Protein AF-A0AAW6BDX5-F1 (afdb_monomer)

Radius of gyration: 19.83 Å; Cα contacts (8 Å, |Δi|>4): 271; chains: 1; bounding box: 60×30×50 Å

Mean predicted aligned error: 6.0 Å

Structure (mmCIF, N/CA/C/O backbone):
data_AF-A0AAW6BDX5-F1
#
_entry.id   AF-A0AAW6BDX5-F1
#
loop_
_atom_site.group_PDB
_atom_site.id
_atom_site.type_symbol
_atom_site.label_atom_id
_atom_site.label_alt_id
_atom_site.label_comp_id
_atom_site.label_asym_id
_atom_site.label_entity_id
_atom_site.label_seq_id
_atom_site.pdbx_PDB_ins_code
_atom_site.Cartn_x
_atom_site.Cartn_y
_atom_site.Cartn_z
_atom_site.occupancy
_atom_site.B_iso_or_equiv
_atom_site.auth_seq_id
_atom_site.auth_comp_id
_atom_site.auth_asym_id
_atom_site.auth_atom_id
_atom_site.pdbx_PDB_model_num
ATOM 1 N N . MET A 1 1 ? -23.153 -14.138 -20.247 1.00 48.72 1 MET A N 1
ATOM 2 C CA . MET A 1 1 ? -23.435 -12.698 -20.048 1.00 48.72 1 MET A CA 1
ATOM 3 C C . MET A 1 1 ? -24.369 -12.252 -21.156 1.00 48.72 1 MET A C 1
ATOM 5 O O . MET A 1 1 ? -24.073 -12.546 -22.305 1.00 48.72 1 MET A O 1
ATOM 9 N N . SER A 1 2 ? -25.511 -11.650 -20.829 1.00 41.78 2 SER A N 1
ATOM 10 C CA . SER A 1 2 ? -26.485 -11.189 -21.824 1.00 41.78 2 SER A CA 1
ATOM 11 C C . SER A 1 2 ? -25.976 -9.936 -22.554 1.00 41.78 2 SER A C 1
ATOM 13 O O . SER A 1 2 ? -25.232 -9.142 -21.991 1.00 41.78 2 SER A O 1
ATOM 15 N N . GLU A 1 3 ? -26.382 -9.732 -23.804 1.00 43.81 3 GLU A N 1
ATOM 16 C CA . GLU A 1 3 ? -26.033 -8.558 -24.631 1.00 43.81 3 GLU A CA 1
ATOM 17 C C . GLU A 1 3 ? -26.153 -7.166 -23.945 1.00 43.81 3 GLU A C 1
ATOM 19 O O . GLU A 1 3 ? -25.296 -6.310 -24.189 1.00 43.81 3 GLU A O 1
ATOM 24 N N . PRO A 1 4 ? -27.140 -6.908 -23.056 1.00 53.09 4 PRO A N 1
ATOM 25 C CA . PRO A 1 4 ? -27.270 -5.630 -22.344 1.00 53.09 4 PRO A CA 1
ATOM 26 C C . PRO A 1 4 ? -26.100 -5.324 -21.401 1.00 53.09 4 PRO A C 1
ATOM 28 O O . PRO A 1 4 ? -25.733 -4.165 -21.217 1.00 53.09 4 PRO A O 1
ATOM 31 N N . VAL A 1 5 ? -25.481 -6.363 -20.837 1.00 51.34 5 VAL A N 1
ATOM 32 C CA . VAL A 1 5 ? -24.336 -6.276 -19.918 1.00 51.34 5 VAL A CA 1
ATOM 33 C C . VAL A 1 5 ? -23.164 -5.663 -20.694 1.00 51.34 5 VAL A C 1
ATOM 35 O O . VAL A 1 5 ? -22.700 -4.579 -20.355 1.00 51.34 5 VAL A O 1
ATOM 38 N N . PHE A 1 6 ? -22.782 -6.244 -21.835 1.00 53.84 6 PHE A N 1
ATOM 39 C CA . PHE A 1 6 ? -21.641 -5.789 -22.646 1.00 53.84 6 PHE A CA 1
ATOM 40 C C . PHE A 1 6 ? -21.744 -4.334 -23.143 1.00 53.84 6 PHE A C 1
ATOM 42 O O . PHE A 1 6 ? -20.757 -3.599 -23.090 1.00 53.84 6 PHE A O 1
ATOM 49 N N . LYS A 1 7 ? -22.931 -3.888 -23.585 1.00 51.16 7 LYS A N 1
ATOM 50 C CA . LYS A 1 7 ? -23.149 -2.489 -24.011 1.00 51.16 7 LYS A CA 1
ATOM 51 C C . LYS A 1 7 ? -23.062 -1.493 -22.853 1.00 51.16 7 LYS A C 1
ATOM 53 O O . LYS A 1 7 ? -22.648 -0.358 -23.073 1.00 51.16 7 LYS A O 1
ATOM 58 N N . THR A 1 8 ? -23.401 -1.921 -21.639 1.00 53.00 8 THR A N 1
ATOM 59 C CA . THR A 1 8 ? -23.225 -1.116 -20.421 1.00 53.00 8 THR A CA 1
ATOM 60 C C . THR A 1 8 ? -21.744 -1.039 -20.024 1.00 53.00 8 THR A C 1
ATOM 62 O O . THR A 1 8 ? -21.273 0.014 -19.612 1.00 53.00 8 THR A O 1
ATOM 65 N N . PHE A 1 9 ? -20.972 -2.116 -20.227 1.00 51.59 9 PHE A N 1
ATOM 66 C CA . PHE A 1 9 ? -19.550 -2.180 -19.852 1.00 51.59 9 PHE A CA 1
ATOM 67 C C . PHE A 1 9 ? -18.604 -1.393 -20.760 1.00 51.59 9 PHE A C 1
ATOM 69 O O . PHE A 1 9 ? -17.670 -0.759 -20.265 1.00 51.59 9 PHE A O 1
ATOM 76 N N . PHE A 1 10 ? -18.855 -1.408 -22.071 1.00 52.69 10 PHE A N 1
ATOM 77 C CA . PHE A 1 10 ? -17.963 -0.823 -23.082 1.00 52.69 10 PHE A CA 1
ATOM 78 C C . PHE A 1 10 ? -18.594 0.341 -23.862 1.00 52.69 10 PHE A C 1
ATOM 80 O O . PHE A 1 10 ? -18.025 0.821 -24.842 1.00 52.69 10 PHE A O 1
ATOM 87 N N . GLY A 1 11 ? -19.773 0.811 -23.443 1.00 52.44 11 GLY A N 1
ATOM 88 C CA . GLY A 1 11 ? -20.401 2.006 -23.996 1.00 52.44 11 GLY A CA 1
ATOM 89 C C . GLY A 1 11 ? -19.571 3.259 -23.700 1.00 52.44 11 GLY A C 1
ATOM 90 O O . GLY A 1 11 ? -19.205 3.522 -22.556 1.00 52.44 11 GLY A O 1
ATOM 91 N N . THR A 1 12 ? -19.323 4.072 -24.727 1.00 47.91 12 THR A N 1
ATOM 92 C CA . THR A 1 12 ? -18.447 5.266 -24.754 1.00 47.91 12 THR A CA 1
ATOM 93 C C . THR A 1 12 ? -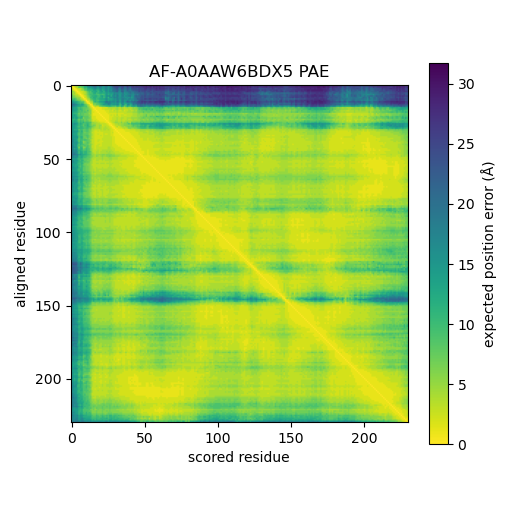18.814 6.405 -23.787 1.00 47.91 12 THR A C 1
ATOM 95 O O . THR A 1 12 ? -18.176 7.455 -23.805 1.00 47.91 12 THR A O 1
ATOM 98 N N . LYS A 1 13 ? -19.830 6.224 -22.934 1.00 51.53 13 LYS A N 1
ATOM 99 C CA . LYS A 1 13 ? -20.240 7.187 -21.901 1.00 51.53 13 LYS A CA 1
ATOM 100 C C . LYS A 1 13 ? -19.636 6.925 -20.520 1.00 51.53 13 LYS A C 1
ATOM 102 O O . LYS A 1 13 ? -19.715 7.816 -19.676 1.00 51.53 13 LYS A O 1
ATOM 107 N N . HIS A 1 14 ? -19.054 5.754 -20.269 1.00 53.81 14 HIS A N 1
ATOM 108 C CA . HIS A 1 14 ? -18.547 5.410 -18.941 1.00 53.81 14 HIS A CA 1
ATOM 109 C C . HIS A 1 14 ? -17.046 5.700 -18.816 1.00 53.81 14 HIS A C 1
ATOM 111 O O . HIS A 1 14 ? -16.234 5.305 -19.650 1.00 53.81 14 HIS A O 1
ATOM 117 N N . ARG A 1 15 ? -16.683 6.433 -17.758 1.00 74.56 15 ARG A N 1
ATOM 118 C CA . ARG A 1 15 ? -15.294 6.689 -17.355 1.00 74.56 15 ARG A CA 1
ATOM 119 C C . ARG A 1 15 ? -14.654 5.356 -16.942 1.00 74.56 15 ARG A C 1
ATOM 121 O O . ARG A 1 15 ? -15.337 4.515 -16.363 1.00 74.56 15 ARG A O 1
ATOM 128 N N . PHE A 1 16 ? -13.355 5.165 -17.203 1.00 79.75 16 PHE A N 1
ATOM 129 C CA . PHE A 1 16 ? -12.638 3.892 -16.979 1.00 79.75 16 PHE A CA 1
ATOM 130 C C . PHE A 1 16 ? -12.944 3.237 -15.616 1.00 79.75 16 PHE A C 1
ATOM 132 O O . PHE A 1 16 ? -13.212 2.038 -15.552 1.00 79.75 16 PHE A O 1
ATOM 139 N N . PHE A 1 17 ? -12.979 4.022 -14.534 1.00 82.00 17 PHE A N 1
ATOM 140 C CA . PHE A 1 17 ? -13.242 3.518 -13.182 1.00 82.00 17 PHE A CA 1
ATOM 141 C C . PHE A 1 17 ? -14.690 3.079 -12.956 1.00 82.00 17 PHE A C 1
ATOM 143 O O . PHE A 1 17 ? -14.910 2.078 -12.280 1.00 82.00 17 PHE A O 1
ATOM 150 N N . ALA A 1 18 ? -15.667 3.763 -13.557 1.00 79.62 18 ALA A N 1
ATOM 151 C CA . ALA A 1 18 ? -17.066 3.347 -13.501 1.00 79.62 18 ALA A CA 1
ATOM 152 C C . ALA A 1 18 ? -17.262 1.995 -14.202 1.00 79.62 18 ALA A C 1
ATOM 154 O O . ALA A 1 18 ? -17.888 1.097 -13.641 1.00 79.62 18 ALA A O 1
ATOM 155 N N . SER A 1 19 ? -16.664 1.819 -15.387 1.00 81.19 19 SER A N 1
ATOM 156 C CA . SER A 1 19 ? -16.684 0.537 -16.106 1.00 81.19 19 SER A CA 1
ATOM 157 C C . SER A 1 19 ? -15.968 -0.569 -15.331 1.00 81.19 19 SER A C 1
ATOM 159 O O . SER A 1 19 ? -16.474 -1.689 -15.256 1.00 81.19 19 SER A O 1
ATOM 161 N N . PHE A 1 20 ? -14.815 -0.269 -14.724 1.00 85.31 20 PHE A N 1
ATOM 162 C CA . PHE A 1 20 ? -14.074 -1.223 -13.896 1.00 85.31 20 PHE A CA 1
ATOM 163 C C . PHE A 1 20 ? -14.897 -1.688 -12.690 1.00 85.31 20 PHE A C 1
ATOM 165 O O . PHE A 1 20 ? -15.097 -2.888 -12.514 1.00 85.31 20 PHE A O 1
ATOM 172 N N . LEU A 1 21 ? -15.434 -0.751 -11.903 1.00 84.44 21 LEU A N 1
ATOM 173 C CA . LEU A 1 21 ? -16.261 -1.058 -10.735 1.00 84.44 21 LEU A CA 1
ATOM 174 C C . LEU A 1 21 ? -17.496 -1.862 -11.122 1.00 84.44 21 LEU A C 1
ATOM 176 O O . LEU A 1 21 ? -17.786 -2.892 -10.514 1.00 84.44 21 LEU A O 1
ATOM 180 N N . ALA A 1 22 ? -18.181 -1.444 -12.185 1.00 82.81 22 ALA A N 1
ATOM 181 C CA . ALA A 1 22 ? -19.334 -2.180 -12.651 1.00 82.81 22 ALA A CA 1
ATOM 182 C C . ALA A 1 22 ? -18.952 -3.612 -13.058 1.00 82.81 22 ALA A C 1
ATOM 184 O O . ALA A 1 22 ? -19.738 -4.532 -12.851 1.00 82.81 22 ALA A O 1
ATOM 185 N N . THR A 1 23 ? -17.766 -3.816 -13.647 1.00 83.38 23 THR A N 1
ATOM 186 C CA . THR A 1 23 ? -17.303 -5.149 -14.066 1.00 83.38 23 THR A CA 1
ATOM 187 C C . THR A 1 23 ? -17.039 -6.020 -12.843 1.00 83.38 23 THR A C 1
ATOM 189 O O . THR A 1 23 ? -17.401 -7.194 -12.831 1.00 83.38 23 THR A O 1
ATOM 192 N N . CYS A 1 24 ? -16.455 -5.443 -11.791 1.00 85.38 24 CYS A N 1
ATOM 193 C CA . CYS A 1 24 ? -16.205 -6.139 -10.534 1.00 85.38 24 CYS A CA 1
ATOM 194 C C . CYS A 1 24 ? -17.495 -6.561 -9.815 1.00 85.38 24 CYS A C 1
ATOM 196 O O . CYS A 1 24 ? -17.519 -7.634 -9.216 1.00 85.38 24 CYS A O 1
ATOM 198 N N . PHE A 1 25 ? -18.549 -5.738 -9.858 1.00 84.75 25 PHE A N 1
ATOM 199 C CA . PHE A 1 25 ? -19.754 -5.941 -9.039 1.00 84.75 25 PHE A CA 1
ATOM 200 C C . PHE A 1 25 ? -21.015 -6.327 -9.820 1.00 84.75 25 PHE A C 1
ATOM 202 O O . PHE A 1 25 ? -22.042 -6.612 -9.211 1.00 84.75 25 PHE A O 1
ATOM 209 N N . GLY A 1 26 ? -20.967 -6.337 -11.152 1.00 80.88 26 GLY A N 1
ATOM 210 C CA . GLY A 1 26 ? -22.114 -6.648 -12.010 1.00 80.88 26 GLY A CA 1
ATOM 211 C C . GLY A 1 26 ? -23.229 -5.595 -11.997 1.00 80.88 26 GLY A C 1
ATOM 212 O O . GLY A 1 26 ? -24.319 -5.868 -12.494 1.00 80.88 26 GLY A O 1
ATOM 213 N N . GLN A 1 27 ? -22.978 -4.407 -11.439 1.00 78.31 27 GLN A N 1
ATOM 214 C CA . GLN A 1 27 ? -23.948 -3.315 -11.315 1.00 78.31 27 GLN A CA 1
ATOM 215 C C . GLN A 1 27 ? -23.261 -1.951 -11.389 1.00 78.31 27 GLN A C 1
ATOM 217 O O . GLN A 1 27 ? -22.091 -1.827 -11.040 1.00 78.31 27 GLN A O 1
ATOM 222 N N . GLN A 1 28 ? -23.986 -0.913 -11.808 1.00 76.88 28 GLN A N 1
ATOM 223 C CA . GLN A 1 28 ? -23.448 0.446 -11.821 1.00 76.88 28 GLN A CA 1
ATOM 224 C C . GLN A 1 28 ? -23.192 0.936 -10.386 1.00 76.88 28 GLN A C 1
ATOM 226 O O . GLN A 1 28 ? -24.069 0.847 -9.529 1.00 76.88 28 GLN A O 1
ATOM 231 N N . CYS A 1 29 ? -21.991 1.454 -10.131 1.0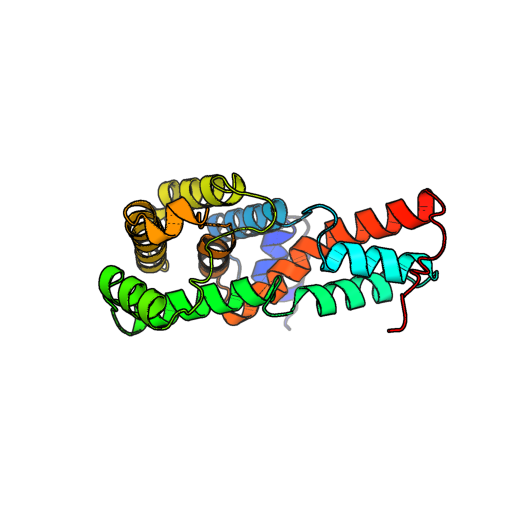0 79.00 29 CYS A N 1
ATOM 232 C CA . CYS A 1 29 ? -21.637 2.064 -8.850 1.00 79.00 29 CYS A CA 1
ATOM 233 C C . CYS A 1 29 ? -21.978 3.559 -8.829 1.00 79.00 29 CYS A C 1
ATOM 235 O O . CYS A 1 29 ? -22.077 4.193 -9.880 1.00 79.00 29 CYS A O 1
ATOM 237 N N . ASP A 1 30 ? -22.151 4.114 -7.626 1.00 84.38 30 ASP A N 1
ATOM 238 C CA . ASP A 1 30 ? -22.379 5.548 -7.446 1.00 84.38 30 ASP A CA 1
ATOM 239 C C . ASP A 1 30 ? -21.114 6.388 -7.716 1.00 84.38 30 ASP A C 1
ATOM 241 O O . ASP A 1 30 ? -19.983 5.896 -7.654 1.00 84.38 30 ASP A O 1
ATOM 245 N N . ASP A 1 31 ? -21.308 7.682 -7.994 1.00 85.75 31 ASP A N 1
ATOM 246 C CA . ASP A 1 31 ? -20.220 8.626 -8.303 1.00 85.75 31 ASP A CA 1
ATOM 247 C C . ASP A 1 31 ? -19.182 8.720 -7.174 1.00 85.75 31 ASP A C 1
ATOM 249 O O . ASP A 1 31 ? -18.005 8.999 -7.401 1.00 85.75 31 ASP A O 1
ATOM 253 N N . VAL A 1 32 ? -19.616 8.474 -5.938 1.00 84.75 32 VAL A N 1
ATOM 254 C CA . VAL A 1 32 ? -18.766 8.530 -4.752 1.00 84.75 32 VAL A CA 1
ATOM 255 C C . VAL A 1 32 ? -17.791 7.348 -4.733 1.00 84.75 32 VAL A C 1
ATOM 257 O O . VAL A 1 32 ? -16.605 7.540 -4.470 1.00 84.75 32 VAL A O 1
ATOM 260 N N . ALA A 1 33 ? -18.248 6.136 -5.050 1.00 85.12 33 ALA A N 1
ATOM 261 C CA . ALA A 1 33 ? -17.403 4.956 -5.204 1.00 85.12 33 ALA A CA 1
ATOM 262 C C . ALA A 1 33 ? -16.377 5.149 -6.328 1.00 85.12 33 ALA A C 1
ATOM 264 O O . ALA A 1 33 ? -15.200 4.829 -6.141 1.00 85.12 33 ALA A O 1
ATOM 265 N N . GLU A 1 34 ? -16.800 5.722 -7.460 1.00 87.06 34 GLU A N 1
ATOM 266 C CA . GLU A 1 34 ? -15.900 6.061 -8.567 1.00 87.06 34 GLU A CA 1
ATOM 267 C C . GLU A 1 34 ? -14.819 7.059 -8.122 1.00 87.06 34 GLU A C 1
ATOM 269 O O . GLU A 1 34 ? -13.627 6.834 -8.346 1.00 87.06 34 GLU A O 1
ATOM 274 N N . GLU A 1 35 ? -15.214 8.138 -7.440 1.00 84.75 35 GLU A N 1
ATOM 275 C CA . GLU A 1 35 ? -14.300 9.162 -6.931 1.00 84.75 35 GLU A CA 1
ATOM 276 C C . GLU A 1 35 ? -13.288 8.580 -5.929 1.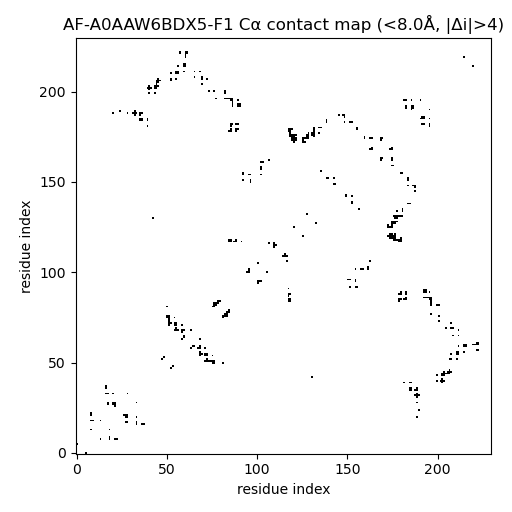00 84.75 35 GLU A C 1
ATOM 278 O O . GLU A 1 35 ? -12.099 8.912 -5.989 1.00 84.75 35 GLU A O 1
ATOM 283 N N . MET A 1 36 ? -13.731 7.702 -5.019 1.00 86.81 36 MET A N 1
ATOM 284 C CA . MET A 1 36 ? -12.852 7.065 -4.030 1.00 86.81 36 MET A CA 1
ATOM 285 C C . MET A 1 36 ? -11.839 6.136 -4.692 1.00 86.81 36 MET A C 1
ATOM 287 O O . MET A 1 36 ? -10.654 6.197 -4.352 1.00 86.81 36 MET A O 1
ATOM 291 N N . LEU A 1 37 ? -12.274 5.322 -5.661 1.00 88.81 37 LEU A N 1
ATOM 292 C CA . LEU A 1 37 ? -11.365 4.459 -6.408 1.00 88.81 37 LEU A CA 1
ATOM 293 C C . LEU A 1 37 ? -10.342 5.293 -7.187 1.00 88.81 37 LEU A C 1
ATOM 295 O O . LEU A 1 37 ? -9.149 5.021 -7.099 1.00 88.81 37 LEU A O 1
ATOM 299 N N . ASN A 1 38 ? -10.779 6.334 -7.899 1.00 88.62 38 ASN A N 1
ATOM 300 C CA . ASN A 1 38 ? -9.878 7.199 -8.661 1.00 88.62 38 ASN A CA 1
ATOM 301 C C . ASN A 1 38 ? -8.784 7.811 -7.766 1.00 88.62 38 ASN A C 1
ATOM 303 O O . ASN A 1 38 ? -7.594 7.710 -8.061 1.00 88.62 38 ASN A O 1
ATOM 307 N N . LYS A 1 39 ? -9.170 8.385 -6.620 1.00 88.00 39 LYS A N 1
ATOM 308 C CA . LYS A 1 39 ? -8.216 8.950 -5.652 1.00 88.00 39 LYS A CA 1
ATOM 309 C C . LYS A 1 39 ? -7.252 7.902 -5.115 1.00 88.00 39 LYS A C 1
ATOM 311 O O . LYS A 1 39 ? -6.052 8.158 -5.069 1.00 88.00 39 LYS A O 1
ATOM 316 N N . PHE A 1 40 ? -7.761 6.730 -4.738 1.00 90.31 40 PHE A N 1
ATOM 317 C CA . PHE A 1 40 ? -6.929 5.621 -4.287 1.00 90.31 40 PHE A CA 1
ATOM 318 C C . PHE A 1 40 ? -5.879 5.250 -5.346 1.00 90.31 40 PHE A C 1
ATOM 320 O O . PHE A 1 40 ? -4.696 5.157 -5.023 1.00 90.31 40 PHE A O 1
ATOM 327 N N . LEU A 1 41 ? -6.281 5.112 -6.612 1.00 90.81 41 LEU A N 1
ATOM 328 C CA . LEU A 1 41 ? -5.372 4.731 -7.692 1.00 90.81 41 LEU A CA 1
ATOM 329 C C . LEU A 1 41 ? -4.336 5.816 -8.008 1.00 90.81 41 LEU A C 1
ATOM 331 O O . LEU A 1 41 ? -3.191 5.476 -8.284 1.00 90.81 41 LEU A O 1
ATOM 335 N N . ILE A 1 42 ? -4.691 7.100 -7.922 1.00 90.44 42 ILE A N 1
ATOM 336 C CA . ILE A 1 42 ? -3.740 8.208 -8.114 1.00 90.44 42 ILE A CA 1
ATOM 337 C C . ILE A 1 42 ? -2.699 8.236 -6.987 1.00 90.44 42 ILE A C 1
ATOM 339 O O . ILE A 1 42 ? -1.503 8.341 -7.250 1.00 90.44 42 ILE A O 1
ATOM 343 N N . LEU A 1 43 ? -3.131 8.099 -5.729 1.00 90.81 43 LEU A N 1
ATOM 344 C CA . LEU A 1 43 ? -2.253 8.201 -4.553 1.00 90.81 43 LEU A CA 1
ATOM 345 C C . LEU A 1 43 ? -1.190 7.093 -4.465 1.00 90.81 43 LEU A C 1
ATOM 347 O O . LEU A 1 43 ? -0.197 7.252 -3.750 1.00 90.81 43 LEU A O 1
ATOM 351 N N . HIS A 1 44 ? -1.392 5.984 -5.179 1.00 92.62 44 HIS A N 1
ATOM 352 C CA . HIS A 1 44 ? -0.506 4.817 -5.167 1.00 92.62 44 HIS A CA 1
ATOM 353 C C . HIS A 1 44 ? 0.154 4.551 -6.533 1.00 92.62 44 HIS A C 1
ATOM 355 O O . HIS A 1 44 ? 0.901 3.578 -6.686 1.00 92.62 44 HIS A O 1
ATOM 361 N N . ALA A 1 45 ? -0.050 5.437 -7.515 1.00 94.12 45 ALA A N 1
ATOM 362 C CA . ALA A 1 45 ? 0.426 5.252 -8.885 1.00 94.12 45 ALA A CA 1
ATOM 363 C C . ALA A 1 45 ? 1.958 5.178 -9.000 1.00 94.12 45 ALA A C 1
ATOM 365 O O . ALA A 1 45 ? 2.478 4.435 -9.833 1.00 94.12 45 ALA A O 1
ATOM 366 N N . GLU A 1 46 ? 2.703 5.880 -8.139 1.00 94.62 46 GLU A N 1
ATOM 367 C CA . GLU A 1 46 ? 4.176 5.904 -8.088 1.00 94.62 46 GLU A CA 1
ATOM 368 C C . GLU A 1 46 ? 4.651 6.158 -6.645 1.00 94.62 46 GLU A C 1
ATOM 370 O O . GLU A 1 46 ? 3.978 6.857 -5.889 1.00 94.62 46 GLU A O 1
ATOM 375 N N . HIS A 1 47 ? 5.768 5.546 -6.227 1.00 92.62 47 HIS A N 1
ATOM 376 C CA . HIS A 1 47 ? 6.352 5.810 -4.909 1.00 92.62 47 HIS A CA 1
ATOM 377 C C . HIS A 1 47 ? 7.871 5.562 -4.864 1.00 92.62 47 HIS A C 1
ATOM 379 O O . HIS A 1 47 ? 8.381 4.794 -4.032 1.00 92.62 47 HIS A O 1
ATOM 385 N N . GLY A 1 48 ? 8.588 6.180 -5.797 1.00 92.69 48 GLY A N 1
ATOM 386 C CA . GLY A 1 48 ? 10.031 6.105 -5.966 1.00 92.69 48 GLY A CA 1
ATOM 387 C C . GLY A 1 48 ? 10.589 4.685 -6.106 1.00 92.69 48 GLY A C 1
ATOM 388 O O . GLY A 1 48 ? 9.894 3.707 -6.407 1.00 92.69 48 GLY A O 1
ATOM 389 N N . LEU A 1 49 ? 11.887 4.565 -5.821 1.00 94.62 49 LEU A N 1
ATOM 390 C CA . LEU A 1 49 ? 12.646 3.316 -5.902 1.00 94.62 49 LEU A CA 1
ATOM 391 C C . LEU A 1 49 ? 12.460 2.436 -4.649 1.00 94.62 49 LEU A C 1
ATOM 393 O O . LEU A 1 49 ? 13.412 2.063 -3.966 1.00 94.62 49 LEU A O 1
ATOM 397 N N . ASN A 1 50 ? 11.208 2.129 -4.307 1.00 94.44 50 ASN A N 1
ATOM 398 C CA . ASN A 1 50 ? 10.892 1.141 -3.272 1.00 94.44 50 ASN A CA 1
ATOM 399 C C . ASN A 1 50 ? 11.238 -0.290 -3.738 1.00 94.44 50 ASN A C 1
ATOM 401 O O . ASN A 1 50 ? 11.533 -0.504 -4.911 1.00 94.44 50 ASN A O 1
ATOM 405 N N . CYS A 1 51 ? 11.147 -1.275 -2.836 1.00 95.81 51 CYS A N 1
ATOM 406 C CA . CYS A 1 51 ? 11.509 -2.675 -3.106 1.00 95.81 51 CYS A CA 1
ATOM 407 C C . CYS A 1 51 ? 10.911 -3.214 -4.419 1.00 95.81 51 CYS A C 1
ATOM 409 O O . CYS A 1 51 ? 11.659 -3.674 -5.272 1.00 95.81 51 CYS A O 1
ATOM 411 N N . SER A 1 52 ? 9.599 -3.067 -4.628 1.00 97.94 52 SER A N 1
ATOM 412 C CA . SER A 1 52 ? 8.942 -3.537 -5.857 1.00 97.94 52 SER A CA 1
ATOM 413 C C . SER A 1 52 ? 9.432 -2.828 -7.122 1.00 97.94 52 SER A C 1
ATOM 415 O O . SER A 1 52 ? 9.681 -3.476 -8.133 1.00 97.94 52 SER A O 1
ATOM 417 N N . THR A 1 53 ? 9.632 -1.507 -7.069 1.00 98.31 53 THR A N 1
ATOM 418 C CA . THR A 1 53 ? 10.152 -0.738 -8.207 1.00 98.31 53 THR A CA 1
ATOM 419 C C . THR A 1 53 ? 11.606 -1.116 -8.511 1.00 98.31 53 THR A C 1
ATOM 421 O O . THR A 1 53 ? 11.971 -1.281 -9.670 1.00 98.31 53 THR A O 1
ATOM 424 N N . ALA A 1 54 ? 12.438 -1.301 -7.482 1.00 97.88 54 ALA A N 1
ATOM 425 C CA . ALA A 1 54 ? 13.820 -1.745 -7.639 1.00 97.88 54 ALA A CA 1
ATOM 426 C C . ALA A 1 54 ? 13.892 -3.145 -8.267 1.00 97.88 54 ALA A C 1
ATOM 428 O O . ALA A 1 54 ? 14.701 -3.365 -9.164 1.00 97.88 54 ALA A O 1
ATOM 429 N N . THR A 1 55 ? 13.007 -4.062 -7.864 1.00 98.38 55 THR A N 1
ATOM 430 C CA . THR A 1 55 ? 12.869 -5.384 -8.491 1.00 98.38 55 THR A CA 1
ATOM 431 C C . THR A 1 55 ? 12.487 -5.277 -9.966 1.00 98.38 55 THR A C 1
ATOM 433 O O . THR A 1 55 ? 13.117 -5.930 -10.793 1.00 98.38 55 THR A O 1
ATOM 436 N N . VAL A 1 56 ? 11.517 -4.424 -10.316 1.00 98.62 56 VAL A N 1
ATOM 437 C CA . VAL A 1 56 ? 11.133 -4.180 -11.719 1.00 98.62 56 VAL A CA 1
ATOM 438 C C . VAL A 1 56 ? 12.338 -3.709 -12.533 1.00 98.62 56 VAL A C 1
ATOM 440 O O . VAL A 1 56 ? 12.602 -4.268 -13.593 1.00 98.62 56 VAL A O 1
ATOM 443 N N . ARG A 1 57 ? 13.114 -2.740 -12.028 1.00 98.31 57 ARG A N 1
ATOM 444 C CA . ARG A 1 57 ? 14.322 -2.246 -12.716 1.00 98.31 57 ARG A CA 1
ATOM 445 C C . ARG A 1 57 ? 15.422 -3.307 -12.808 1.00 98.31 57 ARG A C 1
ATOM 447 O O . ARG A 1 57 ? 16.082 -3.401 -13.838 1.00 98.31 57 ARG A O 1
ATOM 454 N N . ALA A 1 58 ? 15.599 -4.132 -11.775 1.00 98.25 58 ALA A N 1
ATOM 455 C CA . ALA A 1 58 ? 16.539 -5.253 -11.794 1.00 98.25 58 ALA A CA 1
ATOM 456 C C . ALA A 1 58 ? 16.202 -6.2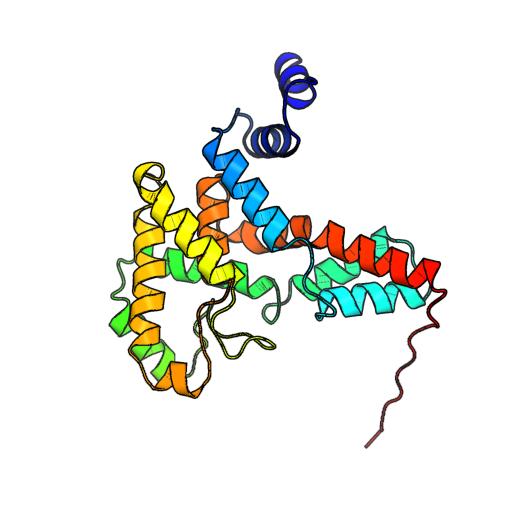61 -12.895 1.00 98.25 58 ALA A C 1
ATOM 458 O O . ALA A 1 58 ? 17.074 -6.606 -13.691 1.00 98.25 58 ALA A O 1
ATOM 459 N N . VAL A 1 59 ? 14.935 -6.665 -12.993 1.00 98.25 59 VAL A N 1
ATOM 460 C CA . VAL A 1 59 ? 14.465 -7.577 -14.044 1.00 98.25 59 VAL A CA 1
ATOM 461 C C . VAL A 1 59 ? 14.526 -6.918 -15.423 1.00 98.25 59 VAL A C 1
ATOM 463 O O . VAL A 1 59 ? 14.979 -7.548 -16.369 1.00 98.25 59 VAL A O 1
ATOM 466 N N . ALA A 1 60 ? 14.171 -5.638 -15.545 1.00 98.06 60 ALA A N 1
ATOM 467 C CA . ALA A 1 60 ? 14.302 -4.898 -16.802 1.00 98.06 60 ALA A CA 1
ATOM 468 C C . ALA A 1 60 ? 15.753 -4.866 -17.311 1.00 98.06 60 ALA A C 1
ATOM 470 O O . ALA A 1 60 ? 15.996 -5.027 -18.504 1.00 98.06 60 ALA A O 1
ATOM 471 N N . SER A 1 61 ? 16.729 -4.715 -16.407 1.00 97.81 61 SER A N 1
ATOM 472 C CA . SER A 1 61 ? 18.152 -4.601 -16.758 1.00 97.81 61 SER A CA 1
ATOM 473 C C . SER A 1 61 ? 18.748 -5.855 -17.413 1.00 97.81 61 SER A C 1
ATOM 475 O O . SER A 1 61 ? 19.808 -5.777 -18.033 1.00 97.81 61 SER A O 1
ATOM 477 N N . SER A 1 62 ? 18.085 -7.013 -17.304 1.00 96.94 62 SER A N 1
ATOM 478 C CA . SER A 1 62 ? 18.484 -8.235 -18.014 1.00 96.94 62 SER A CA 1
ATOM 479 C C . SER A 1 62 ? 17.938 -8.317 -19.445 1.00 96.94 62 SER A C 1
ATOM 481 O O . SER A 1 62 ? 18.293 -9.242 -20.172 1.00 96.94 62 SER A O 1
ATOM 483 N N . GLY A 1 63 ? 17.089 -7.367 -19.854 1.00 95.94 63 GLY A N 1
ATOM 484 C CA . GLY A 1 63 ? 16.391 -7.372 -21.141 1.00 95.94 63 GLY A CA 1
ATOM 485 C C . GLY A 1 63 ? 15.055 -8.121 -21.129 1.00 95.94 63 GLY A C 1
ATOM 486 O O . GLY A 1 63 ? 14.513 -8.396 -22.197 1.00 95.94 63 GLY A O 1
ATOM 487 N N . ALA A 1 64 ? 14.520 -8.467 -19.953 1.00 97.62 64 ALA A N 1
ATOM 488 C CA . ALA A 1 64 ? 13.192 -9.065 -19.847 1.00 97.62 64 ALA A CA 1
ATOM 489 C C . ALA A 1 64 ? 12.100 -8.105 -20.354 1.00 97.62 64 ALA A C 1
ATOM 491 O O . ALA A 1 64 ? 12.205 -6.884 -20.218 1.00 97.62 64 ALA A O 1
ATOM 492 N N . ASP A 1 65 ? 11.029 -8.662 -20.914 1.00 97.38 65 ASP A N 1
ATOM 493 C CA . ASP A 1 65 ? 9.881 -7.897 -21.398 1.00 97.38 65 ASP A CA 1
ATOM 494 C C . ASP A 1 65 ? 9.079 -7.272 -20.224 1.00 97.38 65 ASP A C 1
ATOM 496 O O . ASP A 1 65 ? 9.208 -7.703 -19.066 1.00 97.38 65 ASP A O 1
ATOM 500 N N . PRO A 1 66 ? 8.236 -6.252 -20.484 1.00 97.75 66 PRO A N 1
ATOM 501 C CA . PRO A 1 66 ? 7.548 -5.526 -19.420 1.00 97.75 66 PRO A CA 1
ATOM 502 C C . PRO A 1 66 ? 6.570 -6.388 -18.613 1.00 97.75 66 PRO A C 1
ATOM 504 O O . PRO A 1 66 ? 6.358 -6.097 -17.434 1.00 97.75 66 PRO A O 1
ATOM 507 N N . PHE A 1 67 ? 5.989 -7.450 -19.188 1.00 98.06 67 PHE A N 1
ATOM 508 C CA . PHE A 1 67 ? 5.085 -8.337 -18.452 1.00 98.06 67 PHE A CA 1
ATOM 509 C C . PHE A 1 67 ? 5.844 -9.066 -17.341 1.00 98.06 67 PHE A C 1
ATOM 511 O O . PHE A 1 67 ? 5.422 -9.040 -16.183 1.00 98.06 67 PHE A O 1
ATOM 518 N N . ASN A 1 68 ? 7.005 -9.638 -17.665 1.00 98.38 68 ASN A N 1
ATOM 519 C CA . ASN A 1 68 ? 7.852 -10.323 -16.688 1.00 98.38 68 ASN A CA 1
ATOM 520 C C . ASN A 1 68 ? 8.399 -9.370 -15.615 1.00 98.38 68 ASN A C 1
ATOM 522 O O . ASN A 1 68 ? 8.418 -9.712 -14.429 1.00 98.38 68 ASN A O 1
ATOM 526 N N . ALA A 1 69 ? 8.786 -8.151 -16.000 1.00 98.25 69 ALA A N 1
ATOM 527 C CA . ALA A 1 69 ? 9.249 -7.148 -15.046 1.00 98.25 69 ALA A CA 1
ATOM 528 C C . ALA A 1 69 ? 8.143 -6.738 -14.055 1.00 98.25 69 ALA A C 1
ATOM 530 O O . ALA A 1 69 ? 8.377 -6.709 -12.844 1.00 98.25 69 ALA A O 1
ATOM 531 N N . VAL A 1 70 ? 6.922 -6.486 -14.541 1.00 98.25 70 VAL A N 1
ATOM 532 C CA . VAL A 1 70 ? 5.763 -6.159 -13.694 1.00 98.25 70 VAL A CA 1
ATOM 533 C C . VAL A 1 70 ? 5.372 -7.335 -12.801 1.00 98.25 70 VAL A C 1
ATOM 535 O O . VAL A 1 70 ? 5.119 -7.124 -11.615 1.00 98.25 70 VAL A O 1
ATOM 538 N N . ALA A 1 71 ? 5.375 -8.569 -13.315 1.00 98.25 71 ALA A N 1
ATOM 539 C CA . ALA A 1 71 ? 5.097 -9.764 -12.519 1.00 98.25 71 ALA A CA 1
ATOM 540 C C . ALA A 1 71 ? 6.070 -9.898 -11.333 1.00 98.25 71 ALA A C 1
ATOM 542 O O . ALA A 1 71 ? 5.643 -10.128 -10.200 1.00 98.25 71 ALA A O 1
ATOM 543 N N . ALA A 1 72 ? 7.365 -9.657 -11.553 1.00 98.25 72 ALA A N 1
ATOM 544 C CA . ALA A 1 72 ? 8.352 -9.629 -10.476 1.00 98.25 72 ALA A CA 1
ATOM 545 C C . ALA A 1 72 ? 8.087 -8.497 -9.464 1.00 98.25 72 ALA A C 1
ATOM 547 O O . ALA A 1 72 ? 8.210 -8.703 -8.253 1.00 98.25 72 ALA A O 1
ATOM 548 N N . GLY A 1 73 ? 7.663 -7.322 -9.944 1.00 98.12 73 GLY A N 1
ATOM 549 C CA . GLY A 1 73 ? 7.206 -6.213 -9.104 1.00 98.12 73 GLY A CA 1
ATOM 550 C C . GLY A 1 73 ? 6.038 -6.595 -8.192 1.00 98.12 73 GLY A C 1
ATOM 551 O O . GLY A 1 73 ? 6.083 -6.303 -6.997 1.00 98.12 73 GLY A O 1
ATOM 552 N N . ILE A 1 74 ? 5.038 -7.310 -8.720 1.00 97.75 74 ILE A N 1
ATOM 553 C CA . ILE A 1 74 ? 3.893 -7.827 -7.953 1.00 97.75 74 ILE A CA 1
ATOM 554 C C . ILE A 1 74 ? 4.367 -8.780 -6.852 1.00 97.75 74 ILE A C 1
ATOM 556 O O . ILE A 1 74 ? 3.979 -8.610 -5.694 1.00 97.75 74 ILE A O 1
ATOM 560 N N . CYS A 1 75 ? 5.236 -9.740 -7.180 1.00 96.81 75 CYS A N 1
ATOM 561 C CA . CYS A 1 75 ? 5.791 -10.676 -6.200 1.00 96.81 75 CYS A CA 1
ATOM 562 C C . CYS A 1 75 ? 6.503 -9.931 -5.062 1.00 96.81 75 CYS A C 1
ATOM 564 O O . CYS A 1 75 ? 6.190 -10.147 -3.890 1.00 96.81 75 CYS A O 1
ATOM 566 N N . ALA A 1 76 ? 7.388 -8.988 -5.399 1.00 96.94 76 ALA A N 1
ATOM 567 C CA . ALA A 1 76 ? 8.101 -8.171 -4.418 1.00 96.94 76 ALA A CA 1
ATOM 568 C C . ALA A 1 76 ? 7.162 -7.281 -3.582 1.00 96.94 76 ALA A C 1
ATOM 570 O O . ALA A 1 76 ? 7.407 -7.049 -2.398 1.00 96.94 76 ALA A O 1
ATOM 571 N N . PHE A 1 77 ? 6.074 -6.784 -4.176 1.00 95.12 77 PHE A N 1
ATOM 572 C CA . PHE A 1 77 ? 5.093 -5.945 -3.491 1.00 95.12 77 PHE A CA 1
ATOM 573 C C . PHE A 1 77 ? 4.193 -6.731 -2.534 1.00 95.12 77 PHE A C 1
ATOM 575 O O . PHE A 1 77 ? 3.872 -6.232 -1.460 1.00 95.12 77 PHE A O 1
ATOM 582 N N . SER A 1 78 ? 3.803 -7.959 -2.882 1.00 91.31 78 SER A N 1
ATOM 583 C CA . SER A 1 78 ? 2.870 -8.771 -2.085 1.00 91.31 78 SER A CA 1
ATOM 584 C C . SER A 1 78 ? 3.399 -9.195 -0.708 1.00 91.31 78 SER A C 1
ATOM 586 O O . SER A 1 78 ? 2.618 -9.610 0.148 1.00 91.31 78 SER A O 1
ATOM 588 N N . GLY A 1 79 ? 4.708 -9.071 -0.467 1.00 88.06 79 GLY A N 1
ATOM 589 C CA . GLY A 1 79 ? 5.320 -9.438 0.805 1.00 88.06 79 GLY A CA 1
ATOM 590 C C . GLY A 1 79 ? 4.780 -8.619 1.993 1.00 88.06 79 GLY A C 1
ATOM 591 O O . GLY A 1 79 ? 4.462 -7.434 1.846 1.00 88.06 79 GLY A O 1
ATOM 592 N N . PRO A 1 80 ? 4.740 -9.197 3.210 1.00 82.81 80 PRO A N 1
ATOM 593 C CA . PRO A 1 80 ? 4.181 -8.544 4.402 1.00 82.81 80 PRO A CA 1
ATOM 594 C C . PRO A 1 80 ? 4.982 -7.320 4.872 1.00 82.81 80 PRO A C 1
ATOM 596 O O . PRO A 1 80 ? 4.487 -6.516 5.656 1.00 82.81 80 PRO A O 1
ATOM 599 N N . LEU A 1 81 ? 6.225 -7.173 4.404 1.00 82.88 81 LEU A N 1
ATOM 600 C CA . LEU A 1 81 ? 7.088 -6.021 4.683 1.00 82.88 81 LEU A CA 1
ATOM 601 C C . LEU A 1 81 ? 6.950 -4.894 3.644 1.00 82.88 81 LEU A C 1
ATOM 603 O O . LEU A 1 81 ? 7.684 -3.909 3.719 1.00 82.88 81 LEU A O 1
ATOM 607 N N . HIS A 1 82 ? 6.042 -5.050 2.678 1.00 87.62 82 HIS A N 1
ATOM 608 C CA . HIS A 1 82 ? 5.723 -4.060 1.652 1.00 87.62 82 HIS A CA 1
ATOM 609 C C . HIS A 1 82 ? 4.194 -3.915 1.535 1.00 87.62 82 HIS A C 1
ATOM 611 O O . HIS A 1 82 ? 3.530 -3.666 2.539 1.00 87.62 82 HIS A O 1
ATOM 617 N N . GLY A 1 83 ? 3.604 -4.110 0.357 1.00 84.94 83 GLY A N 1
ATOM 618 C CA . GLY A 1 83 ? 2.170 -3.957 0.107 1.00 84.94 83 GLY A CA 1
ATOM 619 C C . GLY A 1 83 ? 1.255 -4.975 0.789 1.00 84.94 83 GLY A C 1
ATOM 620 O O . GLY A 1 83 ? 0.053 -4.728 0.925 1.00 84.94 83 GLY A O 1
ATOM 621 N N . GLY A 1 84 ? 1.794 -6.103 1.262 1.00 81.88 84 GLY A N 1
ATOM 622 C CA . GLY A 1 84 ? 1.051 -7.057 2.091 1.00 81.88 84 GLY A CA 1
ATOM 623 C C . GLY A 1 84 ? 0.586 -6.459 3.427 1.00 81.88 84 GLY A C 1
ATOM 624 O O . GLY A 1 84 ? -0.406 -6.917 3.995 1.00 81.88 84 GLY A O 1
ATOM 625 N N . ALA A 1 85 ? 1.234 -5.390 3.909 1.00 78.31 85 ALA A N 1
ATOM 626 C CA . AL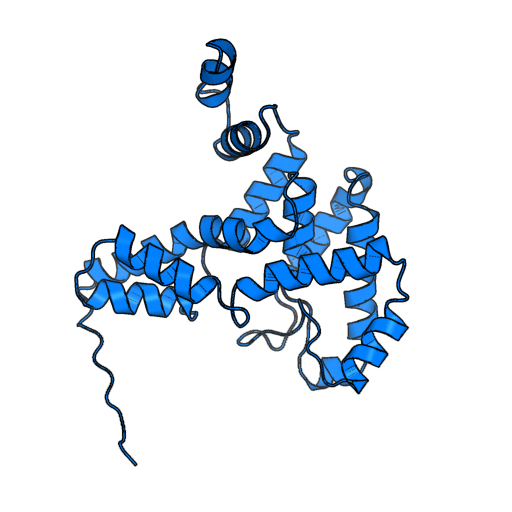A A 1 85 ? 0.839 -4.707 5.140 1.00 78.31 85 ALA A CA 1
ATOM 627 C C . ALA A 1 85 ? -0.574 -4.100 5.057 1.00 78.31 85 ALA A C 1
ATOM 629 O O . ALA A 1 85 ? -1.305 -4.126 6.043 1.00 78.31 85 ALA A O 1
ATOM 630 N N . SER A 1 86 ? -0.994 -3.623 3.881 1.00 82.06 86 SER A N 1
ATOM 631 C CA . SER A 1 86 ? -2.310 -2.998 3.678 1.00 82.06 86 SER A CA 1
ATOM 632 C C . SER A 1 86 ? -3.484 -3.961 3.894 1.00 82.06 86 SER A C 1
ATOM 634 O O . SER A 1 86 ? -4.527 -3.585 4.434 1.00 82.06 86 SER A O 1
ATOM 636 N N . GLY A 1 87 ? -3.313 -5.234 3.517 1.00 83.00 87 GLY A N 1
ATOM 637 C CA . GLY A 1 87 ? -4.291 -6.282 3.819 1.00 83.00 87 GLY A CA 1
ATOM 638 C C . GLY A 1 87 ? -4.407 -6.528 5.324 1.00 83.00 87 GLY A C 1
ATOM 639 O O . GLY A 1 87 ? -5.512 -6.620 5.856 1.00 83.00 87 GLY A O 1
ATOM 640 N N . ALA A 1 88 ? -3.275 -6.546 6.031 1.00 86.31 88 ALA A N 1
ATOM 641 C CA . ALA A 1 88 ? -3.251 -6.727 7.480 1.00 86.31 88 ALA A CA 1
ATOM 642 C C . ALA A 1 88 ? -3.870 -5.546 8.248 1.00 86.31 88 ALA A C 1
ATOM 644 O O . ALA A 1 88 ? -4.491 -5.768 9.283 1.00 86.31 88 ALA A O 1
ATOM 645 N N . VAL A 1 89 ? -3.772 -4.312 7.737 1.00 90.25 89 VAL A N 1
ATOM 646 C CA . VAL A 1 89 ? -4.500 -3.165 8.310 1.00 90.25 89 VAL A CA 1
ATOM 647 C C . VAL A 1 89 ? -6.008 -3.354 8.203 1.00 90.25 89 VAL A C 1
ATOM 649 O O . VAL A 1 89 ? -6.718 -3.148 9.182 1.00 90.25 89 VAL A O 1
ATOM 652 N N . GLY A 1 90 ? -6.497 -3.782 7.036 1.00 88.19 90 GLY A N 1
ATOM 653 C CA . GLY A 1 90 ? -7.917 -4.068 6.847 1.00 88.19 90 GLY A CA 1
ATOM 654 C C . GLY A 1 90 ? -8.424 -5.132 7.823 1.00 88.19 90 GLY A C 1
ATOM 655 O O . GLY A 1 90 ? -9.442 -4.918 8.468 1.00 88.19 90 GLY A O 1
ATOM 656 N N . LEU A 1 91 ? -7.668 -6.221 7.999 1.00 88.44 91 LEU A N 1
ATOM 657 C CA . LEU A 1 91 ? -7.997 -7.279 8.962 1.00 88.44 91 LEU A CA 1
ATOM 658 C C . LEU A 1 91 ? -7.967 -6.795 10.419 1.00 88.44 91 LEU A C 1
ATOM 660 O O . LEU A 1 91 ? -8.829 -7.178 11.200 1.00 88.44 91 LEU A O 1
ATOM 664 N N . MET A 1 92 ? -7.003 -5.947 10.786 1.00 92.69 92 MET A N 1
ATOM 665 C CA . MET A 1 92 ? -6.936 -5.339 12.119 1.00 92.69 92 MET A CA 1
ATOM 666 C C . MET A 1 92 ? -8.159 -4.456 12.392 1.00 92.69 92 MET A C 1
ATOM 668 O O . MET A 1 92 ? -8.743 -4.516 13.469 1.00 92.69 92 MET A O 1
ATOM 672 N N . ILE A 1 93 ? -8.554 -3.640 11.414 1.00 92.69 93 ILE A N 1
ATOM 673 C CA . ILE A 1 93 ? -9.731 -2.775 11.514 1.00 92.69 93 ILE A CA 1
ATOM 674 C C . ILE A 1 93 ? -11.020 -3.610 11.601 1.00 92.69 93 ILE A C 1
ATOM 676 O O . ILE A 1 93 ? -11.882 -3.289 12.416 1.00 92.69 93 ILE A O 1
ATOM 680 N N . ASP A 1 94 ? -11.138 -4.678 10.804 1.00 90.88 94 ASP A N 1
ATOM 681 C CA . ASP A 1 94 ? -12.260 -5.625 10.872 1.00 90.88 94 ASP A CA 1
ATOM 682 C C . ASP A 1 94 ? -12.349 -6.280 12.259 1.00 90.88 94 ASP A C 1
ATOM 684 O O . ASP A 1 94 ? -13.407 -6.277 12.875 1.00 90.88 94 ASP A O 1
ATOM 688 N N . ASP A 1 95 ? -11.228 -6.750 12.808 1.00 93.19 95 ASP A N 1
ATOM 689 C CA . ASP A 1 95 ? -11.166 -7.367 14.137 1.00 93.19 95 ASP A CA 1
ATOM 690 C C . ASP A 1 95 ? -11.546 -6.402 15.276 1.00 93.19 95 ASP A C 1
ATOM 692 O O . ASP A 1 95 ? -12.248 -6.800 16.209 1.00 93.19 95 ASP A O 1
ATOM 696 N N . ILE A 1 96 ? -11.127 -5.131 15.203 1.00 95.12 96 ILE A N 1
ATOM 697 C CA . ILE A 1 96 ? -11.541 -4.093 16.162 1.00 95.12 96 ILE A CA 1
ATOM 698 C C . ILE A 1 96 ? -13.047 -3.833 16.054 1.00 95.12 96 ILE A C 1
ATOM 700 O O . ILE A 1 96 ? -13.725 -3.761 17.079 1.00 95.12 96 ILE A O 1
ATOM 704 N N . HIS A 1 97 ? -13.558 -3.701 14.828 1.00 93.75 97 HIS A N 1
ATOM 705 C CA . HIS A 1 97 ? -14.963 -3.417 14.553 1.00 93.75 97 HIS A CA 1
ATOM 706 C C . HIS A 1 97 ? -15.876 -4.558 15.017 1.00 93.75 97 HIS A C 1
ATOM 708 O O . HIS A 1 97 ? -16.775 -4.346 15.830 1.00 93.75 97 HIS A O 1
ATOM 714 N N . ASP A 1 98 ? -15.616 -5.774 14.544 1.00 93.88 98 ASP A N 1
ATOM 715 C CA . ASP A 1 98 ? -16.508 -6.921 14.709 1.00 93.88 98 ASP A CA 1
ATOM 716 C C . ASP A 1 98 ? -16.548 -7.418 16.159 1.00 93.88 98 ASP A C 1
ATOM 718 O O . ASP A 1 98 ? -17.570 -7.928 16.613 1.00 93.88 98 ASP A O 1
ATOM 722 N N . ASN A 1 99 ? -15.467 -7.205 16.918 1.00 96.19 99 ASN A N 1
ATOM 723 C CA . ASN A 1 99 ? -15.394 -7.548 18.340 1.00 96.19 99 ASN A CA 1
ATOM 724 C C . ASN A 1 99 ? -15.591 -6.342 19.271 1.00 96.19 99 ASN A C 1
ATOM 726 O O . ASN A 1 99 ? -15.425 -6.486 20.480 1.00 96.19 99 ASN A O 1
ATOM 730 N N . SER A 1 100 ? -15.916 -5.157 18.735 1.00 95.44 100 SER A N 1
ATOM 731 C CA . SER A 1 100 ? -16.109 -3.923 19.517 1.00 95.44 100 SER A CA 1
ATOM 732 C C . SER A 1 100 ? -14.962 -3.646 20.503 1.00 95.44 100 SER A C 1
ATOM 734 O O . SER A 1 100 ? -15.185 -3.308 21.669 1.00 95.44 100 SER A O 1
ATOM 736 N N . LYS A 1 101 ? -13.713 -3.841 20.059 1.00 96.12 101 LYS A N 1
ATOM 737 C CA . LYS A 1 101 ? -12.538 -3.719 20.933 1.00 96.12 101 LYS A CA 1
ATOM 738 C C . LYS A 1 101 ? -12.335 -2.273 21.367 1.00 96.12 101 LYS A C 1
ATOM 740 O O . LYS A 1 101 ? -12.433 -1.351 20.561 1.00 96.12 101 LYS A O 1
ATOM 745 N N . ASN A 1 102 ? -11.952 -2.083 22.628 1.00 96.94 102 ASN A N 1
ATOM 746 C CA . ASN A 1 102 ? -11.463 -0.788 23.083 1.00 96.94 102 ASN A CA 1
ATOM 747 C C . ASN A 1 102 ? -10.091 -0.505 22.449 1.00 96.94 102 ASN A C 1
ATOM 74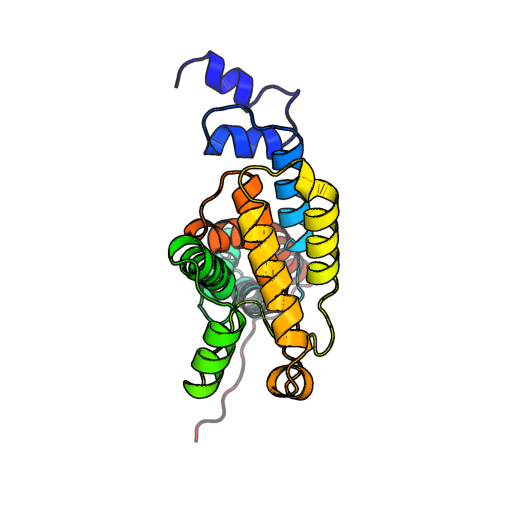9 O O . ASN A 1 102 ? -9.144 -1.269 22.644 1.00 96.94 102 ASN A O 1
ATOM 753 N N . ILE A 1 103 ? -9.982 0.592 21.699 1.00 96.56 103 ILE A N 1
ATOM 754 C CA . ILE A 1 103 ? -8.775 0.921 20.930 1.00 96.56 103 ILE A CA 1
ATOM 755 C C . ILE A 1 103 ? -7.582 1.225 21.841 1.00 96.56 103 ILE A C 1
ATOM 757 O O . ILE A 1 103 ? -6.467 0.804 21.535 1.00 96.56 103 ILE A O 1
ATOM 761 N N . SER A 1 104 ? -7.802 1.897 22.975 1.00 96.56 104 SER A N 1
ATOM 762 C CA . SER A 1 104 ? -6.739 2.173 23.946 1.00 96.56 104 SER A CA 1
ATOM 763 C C . SER A 1 104 ? -6.140 0.871 24.478 1.00 96.56 104 SER A C 1
ATOM 765 O O . SER A 1 104 ? -4.934 0.664 24.364 1.00 96.56 104 SER A O 1
ATOM 767 N N . THR A 1 105 ? -6.983 -0.040 24.978 1.00 96.75 105 THR A N 1
ATOM 768 C CA . THR A 1 105 ? -6.547 -1.352 25.483 1.00 96.75 105 THR A CA 1
ATOM 769 C C . THR A 1 105 ? -5.868 -2.180 24.396 1.00 96.75 105 THR A C 1
ATOM 771 O O . THR A 1 105 ? -4.812 -2.757 24.635 1.00 96.75 105 THR A O 1
ATOM 774 N N . PHE A 1 106 ? -6.425 -2.192 23.181 1.00 96.69 106 PHE A N 1
ATOM 775 C CA . PHE A 1 106 ? -5.835 -2.888 22.037 1.00 96.69 106 PHE A CA 1
ATOM 776 C C . PHE A 1 106 ? -4.404 -2.410 21.740 1.00 96.69 106 PHE A C 1
ATOM 778 O O . PHE A 1 106 ? -3.505 -3.228 21.539 1.00 96.69 106 PHE A O 1
ATOM 785 N N . ILE A 1 107 ? -4.179 -1.092 21.731 1.00 96.38 107 ILE A N 1
ATOM 786 C CA . ILE A 1 107 ? -2.851 -0.510 21.507 1.00 96.38 107 ILE A CA 1
ATOM 787 C C . ILE A 1 107 ? -1.894 -0.902 22.636 1.00 96.38 107 ILE A C 1
ATOM 789 O O . ILE A 1 107 ? -0.753 -1.278 22.360 1.00 96.38 107 ILE A O 1
ATOM 793 N N . ASP A 1 108 ? -2.343 -0.819 23.888 1.00 95.94 108 ASP A N 1
ATOM 794 C CA . ASP A 1 108 ? -1.500 -1.086 25.052 1.00 95.94 108 ASP A CA 1
ATOM 795 C C . ASP A 1 108 ? -1.054 -2.566 25.086 1.00 95.94 108 ASP A C 1
ATOM 797 O O . ASP A 1 108 ? 0.142 -2.840 25.221 1.00 95.94 108 ASP A O 1
ATOM 801 N N . GLU A 1 109 ? -1.963 -3.515 24.824 1.00 95.31 109 GLU A N 1
ATOM 802 C CA . GLU A 1 109 ? -1.640 -4.948 24.694 1.00 95.31 109 GLU A CA 1
ATOM 803 C C . GLU A 1 109 ? -0.656 -5.232 23.548 1.00 95.31 109 GLU A C 1
ATOM 805 O O . GLU A 1 109 ? 0.260 -6.050 23.674 1.00 95.31 109 GLU A O 1
ATOM 810 N N . LEU A 1 110 ? -0.836 -4.567 22.404 1.00 94.81 110 LEU A N 1
ATOM 811 C CA . LEU A 1 110 ? 0.027 -4.728 21.236 1.00 94.81 110 LEU A CA 1
ATOM 812 C C . LEU A 1 110 ? 1.457 -4.261 21.541 1.00 94.81 110 LEU A C 1
ATOM 814 O O . LEU A 1 110 ? 2.427 -4.935 21.172 1.00 94.81 110 LEU A O 1
ATOM 818 N N . VAL A 1 111 ? 1.591 -3.131 22.242 1.00 94.12 111 VAL A N 1
ATOM 819 C CA . VAL A 1 111 ? 2.881 -2.587 22.687 1.00 94.12 111 VAL A CA 1
ATOM 820 C C . VAL A 1 111 ? 3.550 -3.520 23.695 1.00 94.12 111 VAL A C 1
ATOM 822 O O . VAL A 1 111 ? 4.743 -3.803 23.550 1.00 94.12 111 VAL A O 1
ATOM 825 N N . GLU A 1 112 ? 2.802 -4.041 24.670 1.00 95.88 112 GLU A N 1
ATOM 826 C CA . GLU A 1 112 ? 3.303 -4.994 25.668 1.00 95.88 112 GLU A CA 1
ATOM 827 C C . GLU A 1 112 ? 3.843 -6.270 25.008 1.00 95.88 112 GLU A C 1
ATOM 829 O O . GLU A 1 112 ? 4.957 -6.715 25.297 1.00 95.88 112 GLU A O 1
ATOM 834 N N . ARG A 1 113 ? 3.111 -6.803 24.023 1.00 95.44 113 ARG A N 1
ATOM 835 C CA . ARG A 1 113 ? 3.516 -7.977 23.232 1.00 95.44 113 ARG A CA 1
ATOM 836 C C . ARG A 1 113 ? 4.619 -7.683 22.212 1.00 95.44 113 ARG A C 1
ATOM 838 O O . ARG A 1 113 ? 5.032 -8.592 21.492 1.00 95.44 113 ARG A O 1
ATOM 845 N N . LYS A 1 114 ? 5.107 -6.438 22.126 1.00 92.06 114 LYS A N 1
ATOM 846 C CA . LYS A 1 114 ? 6.113 -5.974 21.151 1.00 92.06 114 LYS A CA 1
ATOM 847 C C . LYS A 1 114 ? 5.714 -6.264 19.699 1.00 92.06 114 LYS A C 1
ATOM 849 O O . LYS A 1 114 ? 6.569 -6.502 18.843 1.00 92.06 114 LYS A O 1
ATOM 854 N N . GLN A 1 115 ? 4.415 -6.253 19.422 1.00 90.56 115 GLN A N 1
ATOM 855 C CA . GLN A 1 115 ? 3.877 -6.437 18.082 1.00 90.56 115 GLN A CA 1
ATOM 856 C C . GLN A 1 115 ? 3.873 -5.105 17.319 1.00 90.56 115 GLN A C 1
ATOM 858 O O . GLN A 1 115 ? 4.020 -4.027 17.893 1.00 90.56 115 GLN A O 1
ATOM 863 N N . ARG A 1 116 ? 3.775 -5.170 15.988 1.00 88.31 116 ARG A N 1
ATOM 864 C CA . ARG A 1 116 ? 3.723 -3.972 15.139 1.00 88.31 116 ARG A CA 1
ATOM 865 C C . ARG A 1 116 ? 2.283 -3.504 14.990 1.00 88.31 116 ARG A C 1
ATOM 867 O O . ARG A 1 116 ? 1.416 -4.309 14.668 1.00 88.31 116 ARG A O 1
ATOM 874 N N . LEU A 1 117 ? 2.061 -2.202 15.150 1.00 91.94 117 LEU A N 1
ATOM 875 C CA . LEU A 1 117 ? 0.778 -1.584 14.841 1.00 91.94 117 LEU A CA 1
ATOM 876 C C . LEU A 1 117 ? 0.720 -1.305 13.337 1.00 91.94 117 LEU A C 1
ATOM 878 O O . LEU A 1 117 ? 1.473 -0.477 12.820 1.00 91.94 117 LEU A O 1
ATOM 882 N N . MET A 1 118 ? -0.131 -2.041 12.626 1.00 90.69 118 MET A N 1
ATOM 883 C CA . MET A 1 118 ? -0.236 -1.941 11.170 1.00 90.69 118 MET A CA 1
ATOM 884 C C . MET A 1 118 ? -0.844 -0.589 10.771 1.00 90.69 118 MET A C 1
ATOM 886 O O . MET A 1 118 ? -1.727 -0.076 11.451 1.00 90.69 118 MET A O 1
ATOM 890 N N . GLY A 1 119 ? -0.379 -0.008 9.660 1.00 90.38 119 GLY A N 1
ATOM 891 C CA . GLY A 1 119 ? -0.830 1.315 9.197 1.00 90.38 119 GLY A CA 1
ATOM 892 C C . GLY A 1 119 ? -0.103 2.489 9.862 1.00 90.38 119 GLY A C 1
ATOM 893 O O . GLY A 1 119 ? -0.457 3.644 9.633 1.00 90.38 119 GLY A O 1
ATOM 894 N N . PHE A 1 120 ? 0.929 2.206 10.665 1.00 92.25 120 PHE A N 1
ATOM 895 C CA . PHE A 1 120 ? 1.747 3.209 11.340 1.00 92.25 120 PHE A CA 1
ATOM 896 C C . PHE A 1 120 ? 3.237 3.009 11.067 1.00 92.25 120 PHE A C 1
ATOM 898 O O . PHE A 1 120 ? 3.752 1.893 10.981 1.00 92.25 120 PHE A O 1
ATOM 905 N N . GLY A 1 121 ? 3.943 4.132 10.973 1.00 88.12 121 GLY A N 1
ATOM 906 C CA . GLY A 1 121 ? 5.348 4.202 10.622 1.00 88.12 121 GLY A CA 1
ATOM 907 C C . GLY A 1 121 ? 5.590 4.095 9.120 1.00 88.12 121 GLY A C 1
ATOM 908 O O . GLY A 1 121 ? 4.821 3.513 8.352 1.00 88.12 121 GLY A O 1
ATOM 909 N N . HIS A 1 122 ? 6.709 4.672 8.697 1.00 84.19 122 HIS A N 1
ATOM 910 C CA . HIS A 1 122 ? 7.163 4.616 7.319 1.00 84.19 122 HIS A CA 1
ATOM 911 C C . HIS A 1 122 ? 8.699 4.577 7.278 1.00 84.19 122 HIS A C 1
ATOM 913 O O . HIS A 1 122 ? 9.396 5.119 8.148 1.00 84.19 122 HIS A O 1
ATOM 919 N N . ARG A 1 123 ? 9.264 3.899 6.268 1.00 80.31 123 ARG A N 1
ATOM 920 C CA . ARG A 1 123 ? 10.727 3.828 6.101 1.00 80.31 123 ARG A CA 1
ATOM 921 C C . ARG A 1 123 ? 11.309 5.213 5.809 1.00 80.31 123 ARG A C 1
ATOM 923 O O . ARG A 1 123 ? 12.274 5.602 6.453 1.00 80.31 123 ARG A O 1
ATOM 930 N N . ILE A 1 124 ? 10.698 5.909 4.849 1.00 78.81 124 ILE A N 1
ATOM 931 C CA . ILE A 1 124 ? 11.090 7.246 4.372 1.00 78.81 124 ILE A CA 1
ATOM 932 C C . ILE A 1 124 ? 10.544 8.357 5.285 1.00 78.81 124 ILE A C 1
ATOM 934 O O . ILE A 1 124 ? 11.322 9.112 5.855 1.00 78.81 124 ILE A 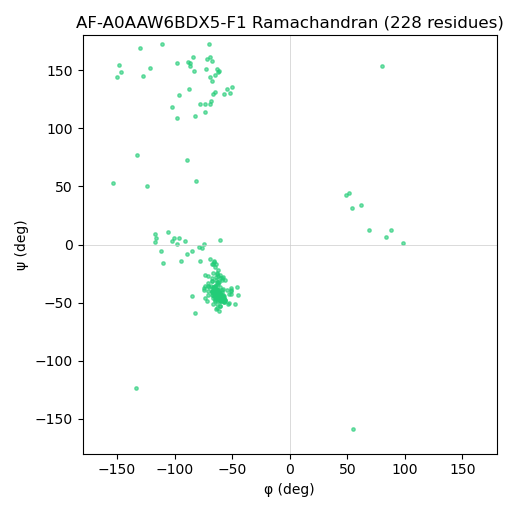O 1
ATOM 938 N N . TYR A 1 125 ? 9.222 8.448 5.465 1.00 78.31 125 TYR A N 1
ATOM 939 C CA . TYR A 1 125 ? 8.622 9.498 6.285 1.00 78.31 125 TYR A CA 1
ATOM 940 C C . TYR A 1 125 ? 8.836 9.263 7.789 1.00 78.31 125 TYR A C 1
ATOM 942 O O . TYR A 1 125 ? 8.425 8.246 8.345 1.00 78.31 125 TYR A O 1
ATOM 950 N N . LYS A 1 126 ? 9.487 10.231 8.446 1.00 80.25 126 LYS A N 1
ATOM 951 C CA . LYS A 1 126 ? 9.590 10.366 9.916 1.00 80.25 126 LYS A CA 1
ATOM 952 C C . LYS A 1 126 ? 8.708 11.488 10.466 1.00 80.25 126 LYS A C 1
ATOM 954 O O . LYS A 1 126 ? 8.844 11.879 11.614 1.00 80.25 126 LYS A O 1
ATOM 959 N N . GLN A 1 127 ? 7.835 11.997 9.610 1.00 80.88 127 GLN A N 1
ATOM 960 C CA . GLN A 1 127 ? 6.792 12.983 9.857 1.00 80.88 127 GLN A CA 1
ATOM 961 C C . GLN A 1 127 ? 5.490 12.415 9.260 1.00 80.88 127 GLN A C 1
ATOM 963 O O . GLN A 1 127 ? 5.568 11.407 8.546 1.00 80.88 127 GLN A O 1
ATOM 968 N N . PRO A 1 128 ? 4.312 13.005 9.526 1.00 80.56 128 PRO A N 1
ATOM 969 C CA . PRO A 1 128 ? 3.057 12.533 8.943 1.00 80.56 128 PRO A CA 1
ATOM 970 C C . PRO A 1 128 ? 3.138 12.399 7.415 1.00 80.56 128 PRO A C 1
ATOM 972 O O . PRO A 1 128 ? 3.596 13.317 6.733 1.00 80.56 128 PRO A O 1
ATOM 975 N N . ASP A 1 129 ? 2.714 11.251 6.877 1.00 85.62 129 ASP A N 1
ATOM 976 C CA . ASP A 1 129 ? 2.696 11.026 5.429 1.00 85.62 129 ASP A CA 1
ATOM 977 C C . ASP A 1 129 ? 1.629 11.935 4.789 1.00 85.62 129 ASP A C 1
ATOM 979 O O . ASP A 1 129 ? 0.454 11.852 5.167 1.00 85.62 129 ASP A O 1
ATOM 983 N N . PRO A 1 130 ? 1.988 12.793 3.816 1.00 85.44 130 PRO A N 1
ATOM 984 C CA . PRO A 1 130 ? 1.046 13.745 3.229 1.00 85.44 130 PRO A CA 1
ATOM 985 C C . PRO A 1 130 ? -0.157 13.063 2.562 1.00 85.44 130 PRO A C 1
ATOM 987 O O . PRO A 1 130 ? -1.254 13.624 2.550 1.00 85.44 130 PRO A O 1
ATOM 990 N N . ARG A 1 131 ? 0.009 11.837 2.047 1.00 87.88 131 ARG A N 1
ATOM 991 C CA . ARG A 1 131 ? -1.091 11.062 1.459 1.00 87.88 131 ARG A CA 1
ATOM 992 C C . ARG A 1 131 ? -2.056 10.587 2.538 1.00 87.88 131 ARG A C 1
ATOM 994 O O . ARG A 1 131 ? -3.262 10.661 2.333 1.00 87.88 131 ARG A O 1
ATOM 1001 N N . ALA A 1 132 ? -1.541 10.157 3.691 1.00 89.25 132 ALA A N 1
ATOM 1002 C CA . ALA A 1 132 ? -2.369 9.735 4.818 1.00 89.25 132 ALA A CA 1
ATOM 1003 C C . ALA A 1 132 ? -3.239 10.898 5.323 1.00 89.25 132 ALA A C 1
ATOM 1005 O O . ALA A 1 132 ? -4.444 10.729 5.503 1.00 89.25 132 ALA A O 1
ATOM 1006 N N . SER A 1 133 ? -2.656 12.095 5.450 1.00 88.38 133 SER A N 1
ATOM 1007 C CA . SER A 1 133 ? -3.395 13.315 5.801 1.00 88.38 133 SER A CA 1
ATOM 1008 C C . SER A 1 133 ? -4.489 13.638 4.779 1.00 88.38 133 SER A C 1
ATOM 1010 O O . SER A 1 133 ? -5.646 13.820 5.148 1.00 88.38 133 SER A O 1
ATOM 1012 N N . TYR A 1 134 ? -4.156 13.627 3.484 1.00 90.12 134 TYR A N 1
ATOM 1013 C CA . TYR A 1 134 ? -5.122 13.893 2.415 1.00 90.12 134 TYR A CA 1
ATOM 1014 C C . TYR A 1 134 ? -6.281 12.879 2.395 1.00 90.12 134 TYR A C 1
ATOM 1016 O O . TYR A 1 134 ? -7.445 13.256 2.248 1.00 90.12 134 TYR A O 1
ATOM 1024 N N . MET A 1 135 ? -5.982 11.590 2.577 1.00 90.31 135 MET A N 1
ATOM 1025 C CA . MET A 1 135 ? -6.995 10.532 2.633 1.00 90.31 135 MET A CA 1
ATOM 1026 C C . MET A 1 135 ? -7.910 10.681 3.846 1.00 90.31 135 MET A C 1
ATOM 1028 O O . MET A 1 135 ? -9.127 10.567 3.701 1.00 90.31 135 MET A O 1
ATOM 1032 N N . SER A 1 136 ? -7.340 10.981 5.014 1.00 88.56 136 SER A N 1
ATOM 1033 C CA . SER A 1 136 ? -8.105 11.280 6.224 1.00 88.56 136 SER A CA 1
ATOM 1034 C C . SER A 1 136 ? -9.076 12.441 5.984 1.00 88.56 136 SER A C 1
ATOM 1036 O O . SER A 1 136 ? -10.268 12.312 6.256 1.00 88.56 136 SER A O 1
ATOM 1038 N N . ASP A 1 137 ? -8.612 13.542 5.389 1.00 88.75 137 ASP A N 1
ATOM 1039 C CA . ASP A 1 137 ? -9.451 14.713 5.108 1.00 88.75 137 ASP A CA 1
ATOM 1040 C C . ASP A 1 137 ? -10.630 14.394 4.183 1.00 88.75 137 ASP A C 1
ATOM 1042 O O . ASP A 1 137 ? -11.749 14.859 4.413 1.00 88.75 137 ASP A O 1
ATOM 1046 N N . ILE A 1 138 ? -10.404 13.603 3.131 1.00 87.56 138 ILE A N 1
ATOM 1047 C CA . ILE A 1 138 ? -11.473 13.172 2.222 1.00 87.56 138 ILE A CA 1
ATOM 1048 C C . ILE A 1 138 ? -12.494 12.319 2.965 1.00 87.56 138 ILE A C 1
ATOM 1050 O O . ILE A 1 138 ? -13.696 12.560 2.834 1.00 87.56 138 ILE A O 1
ATOM 1054 N N . LEU A 1 139 ? -12.019 11.344 3.742 1.00 86.50 139 LEU A N 1
ATOM 1055 C CA . LEU A 1 139 ? -12.877 10.426 4.479 1.00 86.50 139 LEU A CA 1
ATOM 1056 C C . LEU A 1 139 ? -13.755 11.171 5.487 1.00 86.50 139 LEU A C 1
ATOM 1058 O O . LEU A 1 139 ? -14.943 10.884 5.595 1.00 86.50 139 LEU A O 1
ATOM 1062 N N . ILE A 1 140 ? -13.199 12.179 6.159 1.00 84.88 140 ILE A N 1
ATOM 1063 C CA . ILE A 1 140 ? -13.923 13.040 7.100 1.00 84.88 140 ILE A CA 1
ATOM 1064 C C . ILE A 1 140 ? -14.965 13.890 6.377 1.00 84.88 140 ILE A C 1
ATOM 1066 O O . ILE A 1 140 ? -16.134 13.890 6.762 1.00 84.88 140 ILE A O 1
ATOM 1070 N N . LYS A 1 141 ? -14.567 14.595 5.311 1.00 84.31 141 LYS A N 1
ATOM 1071 C CA . LYS A 1 141 ? -15.460 15.494 4.560 1.00 84.31 141 LYS A CA 1
ATOM 1072 C C . LYS A 1 141 ? -16.642 14.761 3.938 1.00 84.31 141 LYS A C 1
ATOM 1074 O O . LYS A 1 141 ? -17.715 15.338 3.793 1.00 84.31 141 LYS A O 1
ATOM 1079 N N . GLN A 1 142 ? -16.442 13.507 3.548 1.00 81.19 142 GLN A N 1
ATOM 1080 C CA . GLN A 1 142 ? -17.457 12.708 2.872 1.00 81.19 142 GLN A CA 1
ATOM 1081 C C . GLN A 1 142 ? -18.151 11.697 3.796 1.00 81.19 142 GLN A C 1
ATOM 1083 O O . GLN A 1 142 ? -19.044 10.992 3.341 1.00 81.19 142 GLN A O 1
ATOM 1088 N N . LYS A 1 143 ? -17.824 11.677 5.096 1.00 81.31 143 LYS A N 1
ATOM 1089 C CA . LYS A 1 143 ? -18.366 10.739 6.094 1.00 81.31 143 LYS A CA 1
ATOM 1090 C C . LYS A 1 143 ? -19.892 10.652 6.107 1.00 81.31 143 LYS A C 1
ATOM 1092 O O . LYS A 1 143 ? -20.436 9.561 6.181 1.00 81.31 143 LYS A O 1
ATOM 1097 N N . ALA A 1 144 ? -20.583 11.782 5.955 1.00 78.00 144 ALA A N 1
ATOM 1098 C CA . ALA A 1 144 ? -22.048 11.822 5.902 1.00 78.00 144 ALA A CA 1
ATOM 1099 C C . ALA A 1 144 ? -22.655 11.128 4.664 1.00 78.00 144 ALA A C 1
ATOM 1101 O O . ALA A 1 144 ? -23.850 10.882 4.624 1.00 78.00 144 ALA A O 1
ATOM 1102 N N . LYS A 1 145 ? -21.846 10.827 3.640 1.00 79.44 145 LYS A N 1
ATOM 1103 C CA . LYS A 1 145 ? -22.243 10.074 2.438 1.00 79.44 145 LYS A CA 1
ATOM 1104 C C . LYS A 1 145 ? -21.899 8.581 2.551 1.00 79.44 145 LYS A C 1
ATOM 1106 O O . LYS A 1 145 ? -21.978 7.850 1.559 1.00 79.44 145 LYS A O 1
ATOM 1111 N N . PHE A 1 146 ? -21.419 8.146 3.717 1.00 73.62 146 PHE A N 1
ATOM 1112 C CA . PHE A 1 146 ? -20.760 6.863 3.935 1.00 73.62 146 PHE A CA 1
ATOM 1113 C C . PHE A 1 146 ? -21.432 6.037 5.037 1.00 73.62 146 PHE A C 1
ATOM 1115 O O . PHE A 1 146 ? -20.744 5.534 5.929 1.00 73.62 146 PHE A O 1
ATOM 1122 N N . ASP A 1 147 ? -22.751 5.853 4.987 1.00 73.69 147 ASP A N 1
ATOM 1123 C CA . ASP A 1 147 ? -23.478 5.101 6.027 1.00 73.69 147 ASP A CA 1
ATOM 1124 C C . ASP A 1 147 ? -22.838 3.728 6.307 1.00 73.69 147 ASP A C 1
ATOM 1126 O O . ASP A 1 147 ? -22.648 3.347 7.459 1.00 73.69 147 ASP A O 1
ATOM 1130 N N . VAL A 1 148 ? -22.368 3.041 5.259 1.00 73.75 148 VAL A N 1
ATOM 1131 C CA . VAL A 1 148 ? -21.786 1.689 5.347 1.00 73.75 148 VAL A CA 1
ATOM 1132 C C . VAL A 1 148 ? -20.382 1.652 5.969 1.00 73.75 148 VAL A C 1
ATOM 1134 O O . VAL A 1 148 ? -19.989 0.623 6.512 1.00 73.75 148 VAL A O 1
ATOM 1137 N N . ILE A 1 149 ? -19.599 2.738 5.893 1.00 85.06 149 ILE A N 1
ATOM 1138 C CA . ILE A 1 149 ? -18.208 2.742 6.395 1.00 85.06 149 ILE A CA 1
ATOM 1139 C C . ILE A 1 149 ? -17.954 3.713 7.549 1.00 85.06 149 ILE A C 1
ATOM 1141 O O . ILE A 1 149 ? -16.822 3.826 8.014 1.00 85.06 149 ILE A O 1
ATOM 1145 N N . SER A 1 150 ? -18.983 4.412 8.027 1.00 86.88 150 SER A N 1
ATOM 1146 C CA . SER A 1 150 ? -18.847 5.445 9.060 1.00 86.88 150 SER A CA 1
ATOM 1147 C C . SER A 1 150 ? -18.225 4.924 10.359 1.00 86.88 150 SER A C 1
ATOM 1149 O O . SER A 1 150 ? -17.396 5.617 10.951 1.00 86.88 150 SER A O 1
ATOM 1151 N N . SER A 1 151 ? -18.562 3.698 10.776 1.00 90.69 151 SER A N 1
ATOM 1152 C CA . SER A 1 151 ? -17.958 3.038 11.944 1.00 90.69 151 SER A CA 1
ATOM 1153 C C . SER A 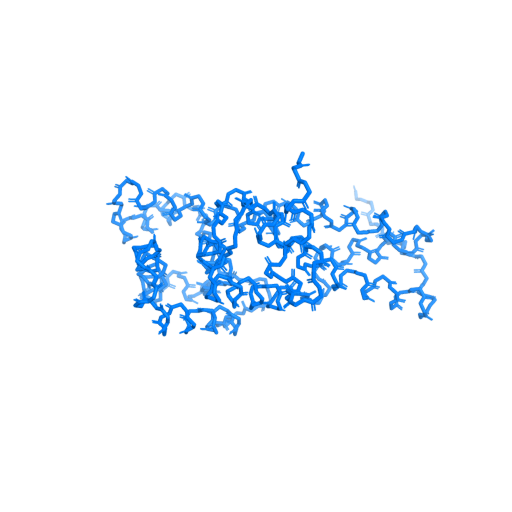1 151 ? -16.462 2.781 11.747 1.00 90.69 151 SER A C 1
ATOM 1155 O O . SER A 1 151 ? -15.657 3.098 12.618 1.00 90.69 151 SER A O 1
ATOM 1157 N N . TYR A 1 152 ? -16.065 2.294 10.574 1.00 91.88 152 TYR A N 1
ATOM 1158 C CA . TYR A 1 152 ? -14.665 2.056 10.234 1.00 91.88 152 TYR A CA 1
ATOM 1159 C C . TYR A 1 152 ? -13.853 3.355 10.144 1.00 91.88 152 TYR A C 1
ATOM 1161 O O . TYR A 1 152 ? -12.708 3.400 10.590 1.00 91.88 152 TYR A O 1
ATOM 1169 N N . VAL A 1 153 ? -14.452 4.438 9.633 1.00 91.88 153 VAL A N 1
ATOM 1170 C CA . VAL A 1 153 ? -13.832 5.773 9.659 1.00 91.88 153 VAL A CA 1
ATOM 1171 C C . VAL A 1 153 ? -13.588 6.217 11.103 1.00 91.88 153 VAL A C 1
ATOM 1173 O O . VAL A 1 153 ? -12.488 6.676 11.401 1.00 91.88 153 VAL A O 1
ATOM 1176 N N . ASN A 1 154 ? -14.556 6.034 12.011 1.00 92.44 154 ASN A N 1
ATOM 1177 C CA . ASN A 1 154 ? -14.374 6.351 13.435 1.00 92.44 154 ASN A CA 1
ATOM 1178 C C . ASN A 1 154 ? -13.197 5.583 14.041 1.00 92.44 154 ASN A C 1
ATOM 1180 O O . ASN A 1 154 ? -12.350 6.194 14.685 1.00 92.44 154 ASN A O 1
ATOM 1184 N N . ILE A 1 155 ? -13.118 4.275 13.783 1.00 94.81 155 ILE A N 1
ATOM 1185 C CA . ILE A 1 155 ? -12.044 3.410 14.289 1.00 94.81 155 ILE A CA 1
ATOM 1186 C C . ILE A 1 155 ? -10.673 3.913 13.828 1.00 94.81 155 ILE A C 1
ATOM 1188 O O . ILE A 1 155 ? -9.779 4.090 14.652 1.00 94.81 155 ILE A O 1
ATOM 1192 N N . SER A 1 156 ? -10.495 4.206 12.535 1.00 93.88 156 SER A N 1
ATOM 1193 C CA . SER A 1 156 ? -9.210 4.713 12.031 1.00 93.88 156 SER A CA 1
ATOM 1194 C C . SER A 1 156 ? -8.848 6.088 12.605 1.00 93.88 156 SER A C 1
ATOM 1196 O O . SER A 1 156 ? -7.673 6.349 12.869 1.00 93.88 156 SER A O 1
ATOM 1198 N N . GLN A 1 157 ? -9.833 6.967 12.827 1.00 92.44 157 GLN A N 1
ATOM 1199 C CA . GLN A 1 157 ? -9.610 8.269 13.465 1.00 92.44 157 GLN A CA 1
ATOM 1200 C C . GLN A 1 157 ? -9.212 8.128 14.937 1.00 92.44 157 GLN A C 1
ATOM 1202 O O . GLN A 1 157 ? -8.287 8.803 15.394 1.00 92.44 157 GLN A O 1
ATOM 1207 N N . GLU A 1 158 ? -9.889 7.251 15.674 1.00 94.94 158 GLU A N 1
ATOM 1208 C CA . GLU A 1 158 ? -9.599 6.984 17.079 1.00 94.94 158 GLU A CA 1
ATOM 1209 C C . GLU A 1 158 ? -8.226 6.325 17.237 1.00 94.94 158 GLU A C 1
ATOM 1211 O O . GLU A 1 158 ? -7.433 6.796 18.046 1.00 94.94 158 GLU A O 1
ATOM 1216 N N . LEU A 1 159 ? -7.873 5.350 16.388 1.00 95.81 159 LEU A N 1
ATOM 1217 C CA . LEU A 1 159 ? -6.524 4.773 16.324 1.00 95.81 159 LEU A CA 1
ATOM 1218 C C . LEU A 1 159 ? -5.456 5.855 16.129 1.00 95.81 159 LEU A C 1
ATOM 1220 O O . LEU A 1 159 ? -4.485 5.911 16.883 1.00 95.81 159 LEU A O 1
ATOM 1224 N N . ALA A 1 160 ? -5.628 6.735 15.137 1.00 93.75 160 ALA A N 1
ATOM 1225 C CA . ALA A 1 160 ? -4.676 7.814 14.881 1.00 93.75 160 ALA A CA 1
ATOM 1226 C C . ALA A 1 160 ? -4.562 8.780 16.076 1.00 93.75 160 ALA A C 1
ATOM 1228 O O . ALA A 1 160 ? -3.453 9.172 16.452 1.00 93.75 160 ALA A O 1
ATOM 1229 N N . SER A 1 161 ? -5.693 9.130 16.699 1.00 94.25 161 SER A N 1
ATOM 1230 C CA . SER A 1 161 ? -5.744 9.986 17.889 1.00 94.25 161 SER A CA 1
ATOM 1231 C C . SER A 1 161 ? -5.032 9.347 19.082 1.00 94.25 161 SER A C 1
ATOM 1233 O O . SER A 1 161 ? -4.142 9.962 19.668 1.00 94.25 161 SER A O 1
ATOM 1235 N N . GLU A 1 162 ? -5.361 8.102 19.416 1.00 95.81 162 GLU A N 1
ATOM 1236 C CA . GLU A 1 162 ? -4.787 7.369 20.543 1.00 95.81 162 GLU A CA 1
ATOM 1237 C C . GLU A 1 162 ? -3.280 7.149 20.383 1.00 95.81 162 GLU A C 1
ATOM 1239 O O . GLU A 1 162 ? -2.518 7.330 21.339 1.00 95.81 162 GLU A O 1
ATOM 1244 N N . VAL A 1 163 ? -2.817 6.845 19.170 1.00 94.62 163 VAL A N 1
ATOM 1245 C CA . VAL A 1 163 ? -1.384 6.737 18.873 1.00 94.62 163 VAL A CA 1
ATOM 1246 C C . VAL A 1 163 ? -0.671 8.075 19.071 1.00 94.62 163 VAL A C 1
ATOM 1248 O O . VAL A 1 163 ? 0.393 8.113 19.690 1.00 94.62 163 VAL A O 1
ATOM 1251 N N . SER A 1 164 ? -1.258 9.184 18.609 1.00 92.56 164 SER A N 1
ATOM 1252 C CA . SER A 1 164 ? -0.644 10.516 18.729 1.00 92.56 164 SER A CA 1
ATOM 1253 C C . SER A 1 164 ? -0.438 10.982 20.175 1.00 92.56 164 SER A C 1
ATOM 1255 O O . SER A 1 164 ? 0.495 11.736 20.448 1.00 92.56 164 SER A O 1
ATOM 1257 N N . LYS A 1 165 ? -1.264 10.500 21.113 1.00 94.44 165 LYS A N 1
ATOM 1258 C CA . LYS A 1 165 ? -1.183 10.840 22.543 1.00 94.44 165 LYS A CA 1
ATOM 1259 C C . LYS A 1 165 ? -0.070 10.085 23.278 1.00 94.44 165 LYS A C 1
ATOM 1261 O O . LYS A 1 165 ? 0.268 10.440 24.404 1.00 94.44 165 LYS A O 1
ATOM 1266 N N . ARG A 1 166 ? 0.497 9.035 22.675 1.00 94.38 166 ARG A N 1
ATOM 1267 C CA . ARG A 1 166 ? 1.421 8.100 23.332 1.00 94.38 166 ARG A CA 1
ATOM 1268 C C . ARG A 1 166 ? 2.885 8.383 22.958 1.00 94.38 166 ARG A C 1
ATOM 1270 O O . ARG A 1 166 ? 3.267 8.178 21.801 1.00 94.38 166 ARG A O 1
ATOM 1277 N N . PRO A 1 167 ? 3.760 8.726 23.930 1.00 94.12 167 PRO A N 1
ATOM 1278 C CA . PRO A 1 167 ? 5.185 8.968 23.677 1.00 94.12 167 PRO A CA 1
ATOM 1279 C C . PRO A 1 167 ? 5.915 7.799 23.006 1.00 94.12 167 PRO A C 1
ATOM 1281 O O . PRO A 1 167 ? 6.836 8.015 22.223 1.00 94.12 167 PRO A O 1
ATOM 1284 N N . TYR A 1 168 ? 5.480 6.557 23.265 1.00 93.69 168 TYR A N 1
ATOM 1285 C CA . TYR A 1 168 ? 6.041 5.353 22.645 1.00 93.69 168 TYR A CA 1
ATOM 1286 C C . TYR A 1 168 ? 6.112 5.458 21.111 1.00 93.69 168 TYR A C 1
ATOM 1288 O O . TYR A 1 168 ? 7.121 5.066 20.517 1.00 93.69 168 TYR A O 1
ATOM 1296 N N . PHE A 1 169 ? 5.061 5.985 20.478 1.00 93.81 169 PHE A N 1
ATOM 1297 C CA . PHE A 1 169 ? 4.947 6.054 19.023 1.00 93.81 169 PHE A CA 1
ATOM 1298 C C . PHE A 1 169 ? 5.641 7.288 18.453 1.00 93.81 169 PHE A C 1
ATOM 1300 O O . PHE A 1 169 ? 6.393 7.164 17.485 1.00 93.81 169 PHE A O 1
ATOM 1307 N N . SER A 1 170 ? 5.458 8.458 19.073 1.00 90.31 170 SER A N 1
ATOM 1308 C CA . SER A 1 170 ? 6.076 9.705 18.606 1.00 90.31 170 SER A CA 1
ATOM 1309 C C . SER A 1 170 ? 7.604 9.660 18.691 1.00 90.31 170 SER A C 1
ATOM 1311 O O . SER A 1 170 ? 8.273 10.013 17.723 1.00 90.31 170 SER A O 1
ATOM 1313 N N . GLN A 1 171 ? 8.174 9.107 19.769 1.00 92.00 171 GLN A N 1
ATOM 1314 C CA . GLN A 1 171 ? 9.629 8.925 19.911 1.00 92.00 171 GLN A CA 1
ATOM 1315 C C . GLN A 1 171 ? 10.225 7.978 18.860 1.00 92.00 171 GLN A C 1
ATOM 1317 O O . GLN A 1 171 ? 11.411 8.057 18.551 1.00 92.00 171 GLN A O 1
ATOM 1322 N N . ARG A 1 172 ? 9.411 7.077 18.297 1.00 91.12 172 ARG A N 1
ATOM 1323 C CA . ARG A 1 172 ? 9.810 6.134 17.241 1.00 91.12 172 ARG A CA 1
ATOM 1324 C C . ARG A 1 172 ? 9.434 6.617 15.834 1.00 91.12 172 ARG A C 1
ATOM 1326 O O . ARG A 1 172 ? 9.700 5.910 14.861 1.00 91.12 172 ARG A O 1
ATOM 1333 N N . GLY A 1 173 ? 8.819 7.796 15.711 1.00 90.44 173 GLY A N 1
ATOM 1334 C CA . GLY A 1 173 ? 8.328 8.337 14.442 1.00 90.44 173 GLY A CA 1
ATOM 1335 C C . GLY A 1 173 ? 7.248 7.469 13.784 1.00 90.44 173 GLY A C 1
ATOM 1336 O O . GLY A 1 173 ? 7.217 7.341 12.560 1.00 90.44 173 GLY A O 1
ATOM 1337 N N . LEU A 1 174 ? 6.402 6.814 14.586 1.00 92.06 174 LEU A N 1
ATOM 1338 C CA . LEU A 1 174 ? 5.343 5.914 14.123 1.00 92.06 174 LEU A CA 1
ATOM 1339 C C . LEU A 1 174 ? 4.041 6.687 13.877 1.00 92.06 174 LEU A C 1
ATOM 1341 O O . LEU A 1 174 ? 3.085 6.590 14.640 1.00 92.06 174 LEU A O 1
ATOM 1345 N N . TYR A 1 175 ? 4.025 7.470 12.803 1.00 91.69 175 TYR A N 1
ATOM 1346 C CA . TYR A 1 175 ? 2.849 8.224 12.358 1.00 91.69 175 TYR A CA 1
ATOM 1347 C C . TYR A 1 175 ? 1.945 7.382 11.450 1.00 91.69 175 TYR A C 1
ATOM 1349 O O . TYR A 1 175 ? 2.455 6.460 10.808 1.00 91.69 175 TYR A O 1
ATOM 1357 N N . PRO A 1 176 ? 0.640 7.696 11.341 1.00 92.00 176 PRO A N 1
ATOM 1358 C CA . PRO A 1 176 ? -0.225 7.086 10.339 1.00 92.00 176 PRO A CA 1
ATOM 1359 C C . PRO A 1 176 ? 0.393 7.149 8.942 1.00 92.00 176 PRO A C 1
ATOM 1361 O O . PRO A 1 176 ? 0.914 8.186 8.522 1.00 92.00 176 PRO A O 1
ATOM 1364 N N . ASN A 1 177 ? 0.312 6.039 8.221 1.00 90.50 177 ASN A N 1
ATOM 1365 C CA . ASN A 1 177 ? 0.650 5.960 6.809 1.00 90.50 177 ASN A CA 1
ATOM 1366 C C . ASN A 1 177 ? -0.634 5.721 5.978 1.00 90.50 177 ASN A C 1
ATOM 1368 O O . ASN A 1 177 ? -1.712 5.522 6.547 1.00 90.50 177 ASN A O 1
ATOM 1372 N N . PRO A 1 178 ? -0.561 5.763 4.636 1.00 89.12 178 PRO A N 1
ATOM 1373 C CA . PRO A 1 178 ? -1.747 5.643 3.785 1.00 89.12 178 PRO A CA 1
ATOM 1374 C C . PRO A 1 178 ? -2.498 4.322 3.947 1.00 89.12 178 PRO A C 1
ATOM 1376 O O . PRO A 1 178 ? -3.713 4.284 3.754 1.00 89.12 178 PRO A O 1
ATOM 1379 N N . ASP A 1 179 ? -1.818 3.250 4.366 1.00 88.75 179 ASP A N 1
ATOM 1380 C CA . ASP A 1 179 ? -2.453 1.946 4.551 1.00 88.75 179 ASP A CA 1
ATOM 1381 C C . ASP A 1 179 ? -3.527 1.956 5.639 1.00 88.75 179 ASP A C 1
ATOM 1383 O O . ASP A 1 179 ? -4.486 1.194 5.528 1.00 88.75 179 ASP A O 1
ATOM 1387 N N . LEU A 1 180 ? -3.445 2.868 6.621 1.00 91.38 180 LEU A N 1
ATOM 1388 C CA . LEU A 1 180 ? -4.506 3.078 7.616 1.00 91.38 180 LEU A CA 1
ATOM 1389 C C . LEU A 1 180 ? -5.853 3.462 6.987 1.00 91.38 180 LEU A C 1
ATOM 1391 O O . LEU A 1 180 ? -6.913 3.129 7.519 1.00 91.38 180 LEU A O 1
ATOM 1395 N N . PHE A 1 181 ? -5.815 4.153 5.847 1.00 91.12 181 PHE A N 1
ATOM 1396 C CA . PHE A 1 181 ? -6.995 4.703 5.182 1.00 91.12 181 PHE A CA 1
ATOM 1397 C C . PHE A 1 181 ? -7.335 3.984 3.868 1.00 91.12 181 PHE A C 1
ATOM 1399 O O . PHE A 1 181 ? -8.460 4.102 3.381 1.00 91.12 181 PHE A O 1
ATOM 1406 N N . ASN A 1 182 ? -6.405 3.201 3.309 1.00 88.31 182 ASN A N 1
ATOM 1407 C CA . ASN A 1 182 ? -6.576 2.483 2.041 1.00 88.31 182 ASN A CA 1
ATOM 1408 C C . ASN A 1 182 ? -7.786 1.555 2.056 1.00 88.31 182 ASN A C 1
ATOM 1410 O O . ASN A 1 182 ? -8.647 1.635 1.177 1.00 88.31 182 ASN A O 1
ATOM 1414 N N . GLY A 1 183 ? -7.895 0.732 3.100 1.00 85.56 183 GLY A N 1
ATOM 1415 C CA . GLY A 1 183 ? -9.022 -0.183 3.261 1.00 85.56 183 GLY A CA 1
ATOM 1416 C C . GLY A 1 183 ? -10.375 0.530 3.318 1.00 85.56 183 GLY A C 1
ATOM 1417 O O . GLY A 1 183 ? -11.367 -0.033 2.870 1.00 85.56 183 GLY A O 1
ATOM 1418 N N . LEU A 1 184 ? -10.428 1.775 3.801 1.00 88.56 184 LEU A N 1
ATOM 1419 C CA . LEU A 1 184 ? -11.671 2.544 3.899 1.00 88.56 184 LEU A CA 1
ATOM 1420 C C . LEU A 1 184 ? -12.148 3.038 2.531 1.00 88.56 184 LEU A C 1
ATOM 1422 O O . LEU A 1 184 ? -13.319 2.866 2.197 1.00 88.56 184 LEU A O 1
ATOM 1426 N N . LEU A 1 185 ? -11.245 3.599 1.716 1.00 88.25 185 LEU A N 1
ATOM 1427 C CA . LEU A 1 185 ? -11.579 4.030 0.352 1.00 88.25 185 LEU A CA 1
ATOM 1428 C C . LEU A 1 185 ? -12.048 2.845 -0.499 1.00 88.25 185 LEU A C 1
ATOM 1430 O O . LEU A 1 185 ? -13.060 2.933 -1.193 1.00 88.25 185 LEU A O 1
ATOM 1434 N N . LEU A 1 186 ? -11.341 1.718 -0.399 1.00 89.06 186 LEU A N 1
ATOM 1435 C CA . LEU A 1 186 ? -11.670 0.500 -1.133 1.00 89.06 186 LEU A CA 1
ATOM 1436 C C . LEU A 1 186 ? -12.984 -0.125 -0.658 1.00 89.06 186 LEU A C 1
ATOM 1438 O O . LEU A 1 186 ? -13.804 -0.520 -1.486 1.00 89.06 186 LEU A O 1
ATOM 1442 N N . ARG A 1 187 ? -13.236 -0.138 0.655 1.00 87.44 187 ARG A N 1
ATOM 1443 C CA . AR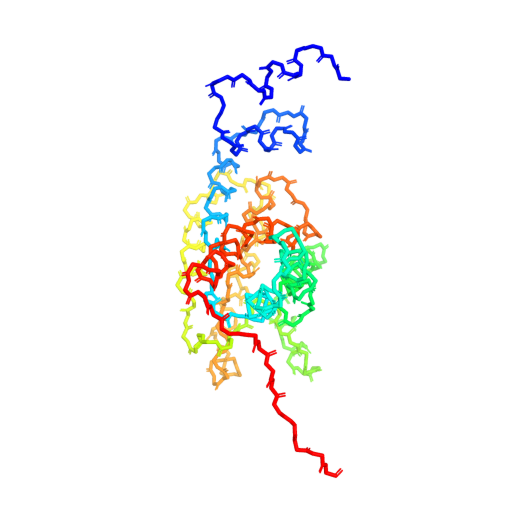G A 1 187 ? -14.515 -0.587 1.213 1.00 87.44 187 ARG A CA 1
ATOM 1444 C C . ARG A 1 187 ? -15.673 0.284 0.753 1.00 87.44 187 ARG A C 1
ATOM 1446 O O . ARG A 1 187 ? -16.720 -0.253 0.407 1.00 87.44 187 ARG A O 1
ATOM 1453 N N . ARG A 1 188 ? -15.491 1.608 0.666 1.00 86.19 188 ARG A N 1
ATOM 1454 C CA . ARG A 1 188 ? -16.524 2.497 0.106 1.00 86.19 188 ARG A CA 1
ATOM 1455 C C . ARG A 1 188 ? -16.816 2.201 -1.363 1.00 86.19 188 ARG A C 1
ATOM 1457 O O . ARG A 1 188 ? -17.953 2.378 -1.799 1.00 86.19 188 ARG A O 1
ATOM 1464 N N . ALA A 1 189 ? -15.807 1.760 -2.105 1.00 85.50 189 ALA A N 1
ATOM 1465 C CA . ALA A 1 189 ? -15.956 1.317 -3.483 1.00 85.50 189 ALA A CA 1
ATOM 1466 C C . ALA A 1 189 ? -16.533 -0.110 -3.614 1.00 85.50 189 ALA A C 1
ATOM 1468 O O . ALA A 1 189 ? -16.762 -0.554 -4.731 1.00 85.50 189 ALA A O 1
ATOM 1469 N N . GLY A 1 190 ? -16.796 -0.817 -2.505 1.00 84.25 190 GLY A N 1
ATOM 1470 C CA . GLY A 1 190 ? -17.408 -2.153 -2.481 1.00 84.25 190 GLY A CA 1
ATOM 1471 C C . GLY A 1 190 ? -16.422 -3.317 -2.332 1.00 84.25 190 GLY A C 1
ATOM 1472 O O . GLY A 1 190 ? -16.836 -4.476 -2.306 1.00 84.25 190 GLY A O 1
ATOM 1473 N N . PHE A 1 191 ? -15.119 -3.047 -2.219 1.00 88.62 191 PHE A N 1
ATOM 1474 C CA . PHE A 1 191 ? -14.102 -4.091 -2.092 1.00 88.62 191 PHE A CA 1
ATOM 1475 C C . PHE A 1 191 ? -13.937 -4.579 -0.649 1.00 88.62 191 PHE A C 1
ATOM 1477 O O . PHE A 1 191 ? -14.086 -3.830 0.316 1.00 88.62 191 PHE A O 1
ATOM 1484 N N . LYS A 1 192 ? -13.577 -5.856 -0.499 1.00 85.50 192 LYS A N 1
ATOM 1485 C CA . LYS A 1 192 ? -13.262 -6.470 0.799 1.00 85.50 192 LYS A CA 1
ATOM 1486 C C . LYS A 1 192 ? -11.787 -6.267 1.158 1.00 85.50 192 LYS A C 1
ATOM 1488 O O . LYS A 1 192 ? -10.939 -6.230 0.270 1.00 85.50 192 LYS A O 1
ATOM 1493 N N . SER A 1 193 ? -11.469 -6.256 2.455 1.00 82.94 193 SER A N 1
ATOM 1494 C CA . SER A 1 193 ? -10.114 -6.023 2.996 1.00 82.94 193 SER A CA 1
ATOM 1495 C C . SER A 1 193 ? -9.017 -6.894 2.377 1.00 82.94 193 SER A C 1
ATOM 1497 O O . SER A 1 193 ? -7.907 -6.427 2.135 1.00 82.94 193 SER A O 1
ATOM 1499 N N . HIS A 1 194 ? -9.318 -8.160 2.071 1.00 82.25 194 HIS A N 1
ATOM 1500 C CA . HIS A 1 194 ? -8.344 -9.084 1.481 1.00 82.25 194 HIS A CA 1
ATOM 1501 C C . HIS A 1 194 ? -7.953 -8.727 0.033 1.00 82.25 194 HIS A C 1
ATOM 1503 O O . HIS A 1 194 ? -6.978 -9.265 -0.483 1.00 82.25 194 HIS A O 1
ATOM 1509 N N . MET A 1 195 ? -8.678 -7.815 -0.626 1.00 88.31 195 MET A N 1
ATOM 1510 C CA . MET A 1 195 ? -8.366 -7.336 -1.977 1.00 88.31 195 MET A CA 1
ATOM 1511 C C . MET A 1 195 ? -7.432 -6.116 -1.986 1.00 88.31 195 MET A C 1
ATOM 1513 O O . MET A 1 195 ? -6.955 -5.737 -3.057 1.00 88.31 195 MET A O 1
ATOM 1517 N N . ASN A 1 196 ? -7.138 -5.512 -0.825 1.00 88.69 196 ASN A N 1
ATOM 1518 C CA . ASN A 1 196 ? -6.365 -4.267 -0.727 1.00 88.69 196 ASN A CA 1
ATOM 1519 C C . ASN A 1 196 ? -5.025 -4.349 -1.467 1.00 88.69 196 ASN A C 1
ATOM 1521 O O . ASN A 1 196 ? -4.715 -3.495 -2.294 1.00 88.69 196 ASN A O 1
ATOM 1525 N N . THR A 1 197 ? -4.246 -5.403 -1.215 1.00 90.06 197 THR A N 1
ATOM 1526 C CA . THR A 1 197 ? -2.927 -5.578 -1.839 1.00 90.06 197 THR A CA 1
ATOM 1527 C C . THR A 1 197 ? -3.028 -5.744 -3.356 1.00 90.06 197 THR A C 1
ATOM 1529 O O . THR A 1 197 ? -2.217 -5.172 -4.078 1.00 90.06 197 THR A O 1
ATOM 1532 N N . ALA A 1 198 ? -4.040 -6.456 -3.860 1.00 91.06 198 ALA A N 1
ATOM 1533 C CA . ALA A 1 198 ? -4.241 -6.622 -5.300 1.00 91.06 198 ALA A CA 1
ATOM 1534 C C . ALA A 1 198 ? -4.585 -5.289 -5.988 1.00 91.06 198 ALA A C 1
ATOM 1536 O O . ALA A 1 198 ? -4.041 -4.975 -7.046 1.00 91.06 198 ALA A O 1
ATOM 1537 N N . LEU A 1 199 ? -5.436 -4.472 -5.365 1.00 92.75 199 LEU A N 1
ATOM 1538 C CA . LEU A 1 199 ? -5.815 -3.156 -5.890 1.00 92.75 199 LEU A CA 1
ATOM 1539 C C . LEU A 1 199 ? -4.665 -2.146 -5.796 1.00 92.75 199 LEU A C 1
ATOM 1541 O O . LEU A 1 199 ? -4.493 -1.321 -6.694 1.00 92.75 199 LEU A O 1
ATOM 1545 N N . LEU A 1 200 ? -3.823 -2.251 -4.766 1.00 92.81 200 LEU A N 1
ATOM 1546 C CA . LEU A 1 200 ? -2.565 -1.512 -4.700 1.00 92.81 200 LEU A CA 1
ATOM 1547 C C . LEU A 1 200 ? -1.608 -1.920 -5.826 1.00 92.81 200 LEU A C 1
ATOM 1549 O O . LEU A 1 200 ? -1.057 -1.040 -6.479 1.00 92.81 200 LEU A O 1
ATOM 1553 N N . CYS A 1 201 ? -1.437 -3.218 -6.108 1.00 94.62 201 CYS A N 1
ATOM 1554 C CA . CYS A 1 201 ? -0.650 -3.676 -7.261 1.00 94.62 201 CYS A CA 1
ATOM 1555 C C . CYS A 1 201 ? -1.189 -3.097 -8.573 1.00 94.62 201 CYS A C 1
ATOM 1557 O O . CYS A 1 201 ? -0.415 -2.616 -9.398 1.00 94.62 201 CYS A O 1
ATOM 1559 N N . PHE A 1 202 ? -2.513 -3.111 -8.747 1.00 93.56 202 PHE A N 1
ATOM 1560 C CA . PHE A 1 202 ? -3.166 -2.545 -9.924 1.00 93.56 202 PHE A CA 1
ATOM 1561 C C . PHE A 1 202 ? -2.852 -1.051 -10.091 1.00 93.56 202 PHE A C 1
ATOM 1563 O O . PHE A 1 202 ? -2.467 -0.629 -11.178 1.00 93.56 202 PHE A O 1
ATOM 1570 N N . SER A 1 203 ? -2.913 -0.266 -9.012 1.00 94.19 203 SER A N 1
ATOM 1571 C CA . SER A 1 203 ? -2.475 1.137 -9.027 1.00 94.19 203 SER A CA 1
ATOM 1572 C C . SER A 1 203 ? -0.983 1.285 -9.354 1.00 94.19 203 SER A C 1
ATOM 1574 O O . SER A 1 203 ? -0.598 2.097 -10.198 1.00 94.19 203 SER A O 1
ATOM 1576 N N . ARG A 1 204 ? -0.129 0.475 -8.716 1.00 96.56 204 ARG A N 1
ATOM 1577 C CA . ARG A 1 204 ? 1.333 0.558 -8.835 1.00 96.56 204 ARG A CA 1
ATOM 1578 C C . ARG A 1 204 ? 1.857 0.210 -10.227 1.00 96.56 204 ARG A C 1
ATOM 1580 O O . ARG A 1 204 ? 2.943 0.672 -10.581 1.00 96.56 204 ARG A O 1
ATOM 1587 N N . ALA A 1 205 ? 1.104 -0.570 -11.004 1.00 96.62 205 ALA A N 1
ATOM 1588 C CA . ALA A 1 205 ? 1.497 -1.033 -12.331 1.00 96.62 205 ALA A CA 1
ATOM 1589 C C . ALA A 1 205 ? 1.893 0.110 -13.275 1.00 96.62 205 ALA A C 1
ATOM 1591 O O . ALA A 1 205 ? 2.887 -0.015 -13.988 1.00 96.62 205 ALA A O 1
ATOM 1592 N N . ALA A 1 206 ? 1.187 1.246 -13.226 1.00 95.62 206 ALA A N 1
ATOM 1593 C CA . ALA A 1 206 ? 1.526 2.419 -14.032 1.00 95.62 206 ALA A CA 1
ATOM 1594 C C . ALA A 1 206 ? 2.942 2.938 -13.722 1.00 95.62 206 ALA A C 1
ATOM 1596 O O . ALA A 1 206 ? 3.748 3.136 -14.630 1.00 95.62 206 ALA A O 1
ATOM 1597 N N . GLY A 1 207 ? 3.281 3.090 -12.438 1.00 97.94 207 GLY A N 1
ATOM 1598 C CA . GLY A 1 207 ? 4.619 3.501 -12.018 1.00 97.94 207 GLY A CA 1
ATOM 1599 C C . GLY A 1 207 ? 5.689 2.459 -12.337 1.00 97.94 207 GLY A C 1
ATOM 1600 O O . GLY A 1 207 ? 6.775 2.821 -12.775 1.00 97.94 207 GLY A O 1
ATOM 1601 N N . TRP A 1 208 ? 5.408 1.166 -12.159 1.00 98.62 208 TRP A N 1
ATOM 1602 C CA . TRP A 1 208 ? 6.357 0.110 -12.534 1.00 98.62 208 TRP A CA 1
ATOM 1603 C C . TRP A 1 208 ? 6.683 0.132 -14.026 1.00 98.62 208 TRP A C 1
ATOM 1605 O O . TRP A 1 208 ? 7.856 0.072 -14.382 1.00 98.62 208 TRP A O 1
ATOM 1615 N N . LEU A 1 209 ? 5.673 0.285 -14.885 1.00 98.31 209 LEU A N 1
ATOM 1616 C CA . LEU A 1 209 ? 5.878 0.425 -16.324 1.00 98.31 209 LEU A CA 1
ATOM 1617 C C . LEU A 1 209 ? 6.676 1.689 -16.661 1.00 98.31 209 LEU A C 1
ATOM 1619 O O . LEU A 1 209 ? 7.586 1.620 -17.479 1.00 98.31 209 LEU A O 1
ATOM 1623 N N . ALA A 1 210 ? 6.407 2.817 -15.999 1.00 98.19 210 ALA A N 1
ATOM 1624 C CA . ALA A 1 210 ? 7.192 4.036 -16.199 1.00 98.19 210 ALA A CA 1
ATOM 1625 C C . ALA A 1 210 ? 8.682 3.828 -15.861 1.00 98.19 210 ALA A C 1
ATOM 1627 O O . ALA A 1 210 ? 9.545 4.173 -16.661 1.00 98.19 210 ALA A O 1
ATOM 1628 N N . HIS A 1 211 ? 8.996 3.198 -14.722 1.00 98.31 211 HIS A N 1
ATOM 1629 C CA . HIS A 1 211 ? 10.383 2.876 -14.339 1.00 98.31 211 HIS A CA 1
ATOM 1630 C C . HIS A 1 211 ? 11.034 1.820 -15.241 1.00 98.31 211 HIS A C 1
ATOM 1632 O O . HIS A 1 211 ? 12.254 1.841 -15.429 1.00 98.31 211 HIS A O 1
ATOM 1638 N N . TYR A 1 212 ? 10.244 0.890 -15.783 1.00 98.44 212 TYR A N 1
ATOM 1639 C CA . TYR A 1 212 ? 10.704 -0.063 -16.789 1.00 98.44 212 TYR A CA 1
ATOM 1640 C C . TYR A 1 212 ? 11.163 0.680 -18.047 1.00 98.44 212 TYR A C 1
ATOM 1642 O O . TYR A 1 212 ? 12.329 0.566 -18.417 1.00 98.44 212 TYR A O 1
ATOM 1650 N N . TYR A 1 213 ? 10.286 1.491 -18.650 1.00 98.12 213 TYR A N 1
ATOM 1651 C CA . TYR A 1 213 ? 10.605 2.228 -19.875 1.00 98.12 213 TYR A CA 1
ATOM 1652 C C . TYR A 1 213 ? 11.743 3.229 -19.667 1.00 98.12 213 TYR A C 1
ATOM 1654 O O . TYR A 1 213 ? 12.658 3.251 -20.478 1.00 98.12 213 TYR A O 1
ATOM 1662 N N . ASP A 1 214 ? 11.782 3.934 -18.531 1.00 97.19 214 ASP A N 1
ATOM 1663 C CA . ASP A 1 214 ? 12.925 4.779 -18.147 1.00 97.19 214 ASP A CA 1
ATOM 1664 C C . ASP A 1 214 ? 14.254 4.005 -18.195 1.00 97.19 214 ASP A C 1
ATOM 1666 O O . ASP A 1 214 ? 15.257 4.500 -18.707 1.00 97.19 214 ASP A O 1
ATOM 1670 N N . SER A 1 215 ? 14.273 2.758 -17.712 1.00 95.56 215 SER A N 1
ATOM 1671 C CA . SER A 1 215 ? 15.479 1.918 -17.718 1.00 95.56 215 SER A CA 1
ATOM 1672 C C . SER A 1 215 ? 15.877 1.464 -19.127 1.00 95.56 215 SER A C 1
ATOM 1674 O O . SER A 1 215 ? 17.070 1.398 -19.426 1.00 95.56 215 SER A O 1
ATOM 1676 N N . ILE A 1 216 ? 14.902 1.167 -19.991 1.00 96.19 216 ILE A N 1
ATOM 1677 C CA . ILE A 1 216 ? 15.150 0.763 -21.382 1.00 96.19 216 ILE A CA 1
ATOM 1678 C C . ILE A 1 216 ? 15.632 1.953 -22.220 1.00 96.19 216 ILE A C 1
ATOM 1680 O O . ILE A 1 216 ? 16.662 1.854 -22.889 1.00 96.19 216 ILE A O 1
ATOM 1684 N N . ASP A 1 217 ? 14.945 3.092 -22.133 1.00 96.56 217 ASP A N 1
ATOM 1685 C CA . ASP A 1 217 ? 15.234 4.293 -22.923 1.00 96.56 217 ASP A CA 1
ATOM 1686 C C . ASP A 1 217 ? 16.592 4.903 -22.553 1.00 96.56 217 ASP A C 1
ATOM 1688 O O . ASP A 1 217 ? 17.349 5.341 -23.423 1.00 96.56 217 ASP A O 1
ATOM 1692 N N . SER A 1 218 ? 16.951 4.862 -21.265 1.00 95.69 218 SER A N 1
ATOM 1693 C CA . SER A 1 218 ? 18.270 5.289 -20.781 1.00 95.69 218 SER A CA 1
ATOM 1694 C C . SER A 1 218 ? 19.393 4.281 -21.049 1.00 95.69 218 SER A C 1
ATOM 1696 O O . SER A 1 218 ? 20.551 4.576 -20.749 1.00 95.69 218 SER A O 1
ATOM 1698 N N . LYS A 1 219 ? 19.086 3.107 -21.624 1.00 95.44 219 LYS A N 1
ATOM 1699 C CA . LYS A 1 219 ? 20.031 1.995 -21.832 1.00 95.44 219 LYS A CA 1
ATOM 1700 C C . LYS A 1 219 ? 20.769 1.623 -20.543 1.00 95.44 219 LYS A C 1
ATOM 1702 O O . LYS A 1 219 ? 21.991 1.447 -20.547 1.00 95.44 219 LYS A O 1
ATOM 1707 N N . ALA A 1 220 ? 20.032 1.533 -19.435 1.00 94.31 220 ALA A N 1
ATOM 1708 C CA . ALA A 1 220 ? 20.601 1.190 -18.141 1.00 94.31 220 ALA A CA 1
ATOM 1709 C C . ALA A 1 220 ? 21.380 -0.142 -18.227 1.00 94.31 220 ALA A C 1
ATOM 1711 O O . ALA A 1 220 ? 20.874 -1.111 -18.801 1.00 94.31 220 ALA A O 1
ATOM 1712 N N . PRO A 1 221 ? 22.606 -0.221 -17.678 1.00 96.56 221 PRO A N 1
ATOM 1713 C CA . PRO A 1 221 ? 23.391 -1.448 -17.715 1.00 96.56 221 PRO A CA 1
ATOM 1714 C C . PRO A 1 221 ? 22.749 -2.543 -16.856 1.00 96.56 221 PRO A C 1
ATOM 1716 O O . PRO A 1 221 ? 22.019 -2.263 -15.904 1.00 96.56 221 PRO A O 1
ATOM 1719 N N . ILE A 1 222 ? 23.084 -3.800 -17.157 1.00 97.75 222 ILE A N 1
ATOM 1720 C CA . ILE A 1 222 ? 22.649 -4.948 -16.356 1.00 97.75 222 ILE A CA 1
ATOM 1721 C C . ILE A 1 222 ? 23.085 -4.799 -14.893 1.00 97.75 222 ILE A C 1
ATOM 1723 O O . ILE A 1 222 ? 24.261 -4.567 -14.596 1.00 97.75 222 ILE A O 1
ATOM 1727 N N . LEU A 1 223 ? 22.144 -4.970 -13.964 1.00 96.56 223 LEU A N 1
ATOM 1728 C CA . LEU A 1 223 ? 22.434 -4.945 -12.535 1.00 96.56 223 LEU A CA 1
ATOM 1729 C C . LEU A 1 223 ? 23.159 -6.234 -12.119 1.00 96.56 223 LEU A C 1
ATOM 1731 O O . LEU A 1 223 ? 22.602 -7.328 -12.176 1.00 96.56 223 LEU A O 1
ATOM 1735 N N . ARG A 1 224 ? 24.420 -6.089 -11.694 1.00 96.94 224 ARG A N 1
ATOM 1736 C CA . ARG A 1 224 ? 25.296 -7.170 -11.207 1.00 96.94 224 ARG A CA 1
ATOM 1737 C C . ARG A 1 224 ? 25.980 -6.758 -9.896 1.00 96.94 224 ARG A C 1
ATOM 1739 O O . ARG A 1 224 ? 27.139 -6.344 -9.928 1.00 96.94 224 ARG A O 1
ATOM 1746 N N . PRO A 1 225 ? 25.265 -6.787 -8.758 1.00 95.44 225 PRO A N 1
ATOM 1747 C CA . PRO A 1 225 ? 25.868 -6.473 -7.467 1.00 95.44 225 PRO A CA 1
ATOM 1748 C C . PRO A 1 225 ? 26.969 -7.484 -7.116 1.00 95.44 225 PRO A C 1
ATOM 1750 O O . PRO A 1 225 ? 26.915 -8.640 -7.531 1.00 95.44 225 PRO A O 1
ATOM 1753 N N . GLN A 1 226 ? 27.959 -7.034 -6.346 1.00 95.94 226 GLN A N 1
ATOM 1754 C CA . GLN A 1 226 ? 28.980 -7.893 -5.747 1.00 95.94 226 GLN A CA 1
ATOM 1755 C C . GLN A 1 226 ? 28.609 -8.220 -4.300 1.00 95.94 226 GLN A C 1
ATOM 1757 O O . GLN A 1 226 ? 27.891 -7.461 -3.648 1.00 95.94 226 GLN A O 1
ATOM 1762 N N . GLU A 1 227 ? 29.139 -9.327 -3.797 1.00 96.00 227 GLU A N 1
ATOM 1763 C CA . GLU A 1 227 ? 29.012 -9.738 -2.403 1.00 96.00 227 GLU A CA 1
ATOM 1764 C C . GLU A 1 227 ? 30.392 -9.896 -1.760 1.00 96.00 227 GLU A C 1
ATOM 1766 O O . GLU A 1 227 ? 31.382 -10.181 -2.435 1.00 96.00 227 GLU A O 1
ATOM 1771 N N . LEU A 1 228 ? 30.448 -9.700 -0.443 1.00 95.44 228 LEU A N 1
ATOM 1772 C CA . LEU A 1 228 ? 31.595 -10.070 0.374 1.00 95.44 228 LEU A CA 1
ATOM 1773 C C . LEU A 1 228 ? 31.280 -11.420 1.020 1.00 95.44 228 LEU A C 1
ATOM 1775 O O . LEU A 1 228 ? 30.420 -11.490 1.896 1.00 95.44 228 LEU A O 1
ATOM 1779 N N . TYR A 1 229 ? 31.958 -12.474 0.572 1.00 92.81 229 TYR A N 1
ATOM 1780 C CA . TYR A 1 229 ? 31.870 -13.797 1.187 1.00 92.81 229 TYR A CA 1
ATOM 1781 C C . TYR A 1 229 ? 32.728 -13.816 2.463 1.00 92.81 229 TYR A C 1
ATOM 1783 O O . TYR A 1 229 ? 33.924 -13.525 2.390 1.00 92.81 229 TYR A O 1
ATOM 1791 N N . LEU A 1 230 ? 32.104 -14.097 3.613 1.00 90.06 230 LEU A N 1
ATOM 1792 C CA . LEU A 1 230 ? 32.718 -14.085 4.949 1.00 90.06 230 LEU A CA 1
ATOM 1793 C C . LEU A 1 230 ? 32.820 -15.493 5.533 1.00 90.06 230 LEU A C 1
ATOM 1795 O O . LEU A 1 230 ? 31.813 -16.232 5.444 1.00 90.06 230 LEU A O 1
#

Foldseek 3Di:
DDPVLVCVLPPPPDDPQQSVLCVVVVHGDDPLLSVLLVLLLVLLQADPCPQLLVQLLQCLQVVDDNVVSLVSSLVRQCDCVHLVLLLVLLVVLVVCQVVVDDLLVVVVVCVVVVHDDGQWDDPPDLAADVSLVVLLVVCVVCLVVCPPCVSSNVSLVVNQVSLVVDPVCNVVSTHGDCSSRQQSSCVSSVDHSNCSSVSSSVSHSNNSVVSSVVCVVVVPHNDDDDDDDD

Nearest PDB structures (foldseek):
  2r26-assembly1_A  TM=8.974E-01  e=1.285E-12  Thermoplasma acidophilum
  1o7x-assembly2_D  TM=9.000E-01  e=1.028E-11  Saccharolobus solfataricus
  7e8n-assembly1_C-2  TM=9.014E-01  e=1.993E-11  Hymenobacter psoromatis
  2ibp-assembly1_B  TM=8.975E-01  e=6.497E-11  Pyrobaculum aerophilum str. IM2
  1vgm-assembly1_B  TM=8.807E-01  e=1.672E-10  Sulfurisphaera tokodaii

pLDDT: mean 88.22, std 11.31, range [41.78, 98.62]

Solvent-accessible surface area (backbone atoms only — not comparable to full-atom values): 12610 Å² total; per-residue (Å²): 134,60,74,72,55,56,54,66,55,71,36,93,84,58,54,72,57,48,30,49,50,18,65,74,68,78,44,86,67,56,72,65,27,35,52,34,46,51,52,54,34,62,73,42,23,61,76,72,83,38,72,24,43,44,43,16,41,48,42,34,27,76,70,51,55,70,67,62,16,47,52,49,18,46,60,53,26,56,37,69,92,48,44,28,34,31,24,51,22,26,51,52,53,48,54,34,59,79,65,68,52,58,63,68,60,53,51,52,54,36,55,73,70,69,52,83,65,66,30,42,37,52,94,82,46,70,54,73,34,70,63,23,53,53,49,50,52,51,53,62,76,45,35,92,80,27,84,91,47,41,67,60,53,49,51,48,52,49,50,53,50,56,46,73,74,36,65,79,30,63,80,68,30,44,33,56,26,47,38,54,48,46,39,54,38,41,39,64,49,71,47,59,39,86,48,40,37,60,54,47,45,61,22,29,46,60,31,42,51,52,50,34,49,53,39,60,78,69,62,51,69,62,75,75,86,85,83,84,90,129

InterPro domains:
  IPR002020 Citrate synthase [PF00285] (14-226)
  IPR002020 Citrate synthase [PR00143] (36-51)
  IPR002020 Citrate synthase [PR00143] (58-86)
  IPR002020 Citrate synthase [PR00143] (112-132)
  IPR002020 Citrate synthase [PR00143] (175-191)
  IPR002020 Citrate synthase [PR00143] (195-209)
  IPR002020 Citrate synthase [PTHR11739] (20-229)
  IPR016142 Citrate synthase-like, large alpha subdomain [G3DSA:1.10.580.10] (14-213)
  IPR016143 Citrate synthase-like, small alpha subdomain [G3DSA:1.10.230.10] (84-189)
  IPR019810 Citrate synthase active site [PS00480] (119-131)
  IPR036969 Citrate synthase superfamily [SSF48256] (10-229)

Sequence (230 aa):
MSEPVFKTFFGTKHRFFASFLATCFGQQCDDVAEEMLNKFLILHAEHGLNCSTATVRAVASSGADPFNAVAAGICAFSGPLHGGASGAVGLMIDDIHDNSKNISTFIDELVERKQRLMGFGHRIYKQPDPRASYMSDILIKQKAKFDVISSYVNISQELASEVSKRPYFSQRGLYPNPDLFNGLLLRRAGFKSHMNTALLCFSRAAGWLAHYYDSIDSKAPILRPQELYL

Secondary structure (DSSP, 8-state):
--HHHHHHHH-TTS-HHHHHHHHHHSSPPPHHHHHHHHHHHHHTS--SS-HHHHHHHHHHTTT--HHHHHHHHHHHHHSTTTTHHHHHHHHHHHHHHHTT--HHHHHHHHHHTT---TTB--SS-SS--HHHHHHHHHHHHHGGG-TTTHHHHHHHHHHHHHHHT-HHHHTTT--B-THHHHHHHHHHTT--GGGHHHHHHHHHHHHHHHHHHHHHHTTPPP--------

Organism: NCBI:txid2029681